Protein AF-A0A2V8I9Y1-F1 (afdb_monomer)

pLDDT: mean 78.78, std 12.28, range [39.78, 96.38]

Secondary structure (DSSP, 8-state):
-HHHHHHHHHHHHHH-S-HHHHHHHHHHHHHHHHHHHHHHHHHGGG-S-HHHHHHHHHHHHHHHHHHHHHHHHHHHHHHHHHHGGGTT-HHHHHHHHHHHHHHHHHHHHHHHHHHHHHHHHHH--SGGGHHHHHHHHHHHHHHHHHHHHHHIIIIIHHHHHHHHHHHHHHHHHHHHHHHHHHHHTGGGGTTTTTTTT---------HHHHHHHHHHHHHHHHHHHHHHHHHHHHS---TTHHHHHHHHHHHHHHHHH-

Nearest PDB structures (foldseek):
  6w4s-assembly1_F  TM=4.830E-01  e=1.610E+00  Homo sapiens
  4ja4-assembly3_C  TM=4.061E-01  e=9.504E-01  Escherichia coli K-12
  8dl6-assembly1_A  TM=4.555E-01  e=2.497E+00  Homo sapiens
  8dl7-assembly1_A  TM=4.521E-01  e=2.977E+00  Homo sapiens
  6wbv-assembly1_A  TM=4.941E-01  e=5.752E+00  Homo sapiens

Solvent-accessible surface area (backbone atoms only — not comparable to full-atom values): 13488 Å² total; per-residue (Å²): 83,44,60,57,55,51,50,52,54,49,47,37,70,70,72,44,83,47,72,63,54,57,52,51,49,51,51,32,37,51,50,16,24,51,49,13,40,49,48,36,66,72,52,43,82,77,54,77,53,32,40,45,53,32,17,50,28,30,38,46,27,19,53,50,44,31,45,45,70,67,41,50,67,56,50,47,62,69,43,40,77,69,46,60,81,31,64,90,38,60,68,64,41,50,53,50,52,45,53,53,52,32,62,65,39,30,59,33,24,19,29,56,25,31,39,62,61,27,50,42,60,61,68,56,88,53,79,92,47,45,69,61,52,46,25,44,53,50,14,56,49,27,47,51,31,24,52,33,27,49,45,34,65,73,43,34,33,74,75,47,33,71,71,45,35,30,51,51,51,21,48,53,28,40,48,51,15,49,53,31,43,61,54,37,66,69,47,75,80,59,60,76,66,70,74,79,72,70,77,76,74,78,73,74,76,55,67,69,60,57,49,50,52,50,50,51,52,51,51,51,55,50,46,52,54,50,52,52,57,56,48,50,75,80,40,80,87,46,90,60,59,59,43,53,54,53,29,53,55,30,49,55,53,18,64,73,32,101

Foldseek 3Di:
DLLVLLLLVLLCVLLPVDLVLSLLLVVLLVVLLVLLLVCCVVVVVPDLQLLLLLLVLLLQLLCLSLVCSVCSVVCSVVCCVVLVVCPVPCVVSSVVSSVVSSVSSNRNSSSVSNNLSSVLVVPDPDPVCSLLSSLLSLLVVLLVVLVSLCCSPVPQCVPQNSNRSSNVSSVVSNVSSVVSVVVSVVSVPVSPPVVPPCPPPCPPPDPVVVVVVVVVVVVLVVVLSVVLVVQCVVDPPDSVSSSVSSSVSSNVSSVVSD

Mean predicted aligned error: 8.77 Å

Radius of gyration: 19.73 Å; Cα contacts (8 Å, |Δi|>4): 251; chains: 1; bounding box: 51×38×55 Å

Structure (mmCIF, N/CA/C/O backbone):
data_AF-A0A2V8I9Y1-F1
#
_entry.id   AF-A0A2V8I9Y1-F1
#
loop_
_atom_site.group_PDB
_atom_site.id
_atom_site.type_symbol
_atom_site.label_atom_id
_atom_site.label_alt_id
_atom_site.label_comp_id
_atom_site.label_asym_id
_atom_site.label_entity_id
_atom_site.label_seq_id
_atom_site.pdbx_PDB_ins_code
_atom_site.Cartn_x
_atom_site.Cartn_y
_atom_site.Cartn_z
_atom_site.occupancy
_atom_site.B_iso_or_equiv
_atom_site.auth_seq_id
_atom_site.auth_comp_id
_atom_site.auth_asym_id
_atom_site.auth_atom_id
_atom_site.pdbx_PDB_model_num
ATOM 1 N N . MET A 1 1 ? 3.669 -0.848 2.858 1.00 81.31 1 MET A N 1
ATOM 2 C CA . MET A 1 1 ? 4.783 -0.108 2.233 1.00 81.31 1 MET A CA 1
ATOM 3 C C . MET A 1 1 ? 5.870 -0.967 1.596 1.00 81.31 1 MET A C 1
ATOM 5 O O . MET A 1 1 ? 6.234 -0.637 0.483 1.00 81.31 1 MET A O 1
ATOM 9 N N . ILE A 1 2 ? 6.382 -2.053 2.205 1.00 85.25 2 ILE A N 1
ATOM 10 C CA . ILE A 1 2 ? 7.436 -2.871 1.548 1.00 85.25 2 ILE A CA 1
ATOM 11 C C . ILE A 1 2 ? 7.005 -3.314 0.142 1.00 85.25 2 ILE A C 1
ATOM 13 O O . ILE A 1 2 ? 7.724 -3.115 -0.827 1.00 85.25 2 ILE A O 1
ATOM 17 N N . PHE A 1 3 ? 5.798 -3.865 0.007 1.00 86.12 3 PHE A N 1
ATOM 18 C CA . PHE A 1 3 ? 5.272 -4.244 -1.302 1.00 86.12 3 PHE A CA 1
ATOM 19 C C . PHE A 1 3 ? 5.170 -3.075 -2.286 1.00 86.12 3 PHE A C 1
ATOM 21 O O . PHE A 1 3 ? 5.523 -3.232 -3.449 1.00 86.12 3 PHE A O 1
ATOM 28 N N . GLU A 1 4 ? 4.741 -1.905 -1.817 1.00 82.44 4 GLU A N 1
ATOM 29 C CA . GLU A 1 4 ? 4.616 -0.708 -2.644 1.00 82.44 4 GLU A CA 1
ATOM 30 C C . GLU A 1 4 ? 5.969 -0.270 -3.212 1.00 82.44 4 GLU A C 1
ATOM 32 O O . GLU A 1 4 ? 6.063 -0.043 -4.417 1.00 82.44 4 GLU A O 1
ATOM 37 N N . THR A 1 5 ? 7.036 -0.249 -2.401 1.00 80.62 5 THR A N 1
ATOM 38 C CA . THR A 1 5 ? 8.377 0.102 -2.897 1.00 80.62 5 THR A CA 1
ATOM 39 C C . THR A 1 5 ? 8.905 -0.934 -3.892 1.00 80.62 5 THR A C 1
ATOM 41 O O . THR A 1 5 ? 9.471 -0.565 -4.926 1.00 80.62 5 THR A O 1
ATOM 44 N N . LEU A 1 6 ? 8.650 -2.229 -3.656 1.00 84.56 6 LEU A N 1
ATOM 45 C CA . LEU A 1 6 ? 9.023 -3.301 -4.585 1.00 84.56 6 LEU A CA 1
ATOM 46 C C . LEU A 1 6 ? 8.277 -3.198 -5.920 1.00 84.56 6 LEU A C 1
ATOM 48 O O . LEU A 1 6 ? 8.902 -3.342 -6.974 1.00 84.56 6 LEU A O 1
ATOM 52 N N . TRP A 1 7 ? 6.967 -2.937 -5.901 1.00 82.12 7 TRP A N 1
ATOM 53 C CA . TRP A 1 7 ? 6.185 -2.762 -7.125 1.00 82.12 7 TRP A CA 1
ATOM 54 C C . TRP A 1 7 ? 6.601 -1.498 -7.868 1.00 82.12 7 TRP A C 1
ATOM 56 O O . TRP A 1 7 ? 6.756 -1.557 -9.083 1.00 82.12 7 TRP A O 1
ATOM 66 N N . PHE A 1 8 ? 6.863 -0.387 -7.171 1.00 76.50 8 PHE A N 1
ATOM 67 C CA . PHE A 1 8 ? 7.387 0.835 -7.787 1.00 76.50 8 PHE A CA 1
ATOM 68 C C . PHE A 1 8 ? 8.716 0.593 -8.495 1.00 76.50 8 PHE A C 1
ATOM 70 O O . PHE A 1 8 ? 8.902 0.976 -9.652 1.00 76.50 8 PHE A O 1
ATOM 77 N N . ARG A 1 9 ? 9.632 -0.102 -7.816 1.00 77.12 9 ARG A N 1
ATOM 78 C CA . ARG A 1 9 ? 10.926 -0.502 -8.368 1.00 77.12 9 ARG A CA 1
ATOM 79 C C . ARG A 1 9 ? 10.752 -1.369 -9.614 1.00 77.12 9 ARG A C 1
ATOM 81 O O . ARG A 1 9 ? 11.373 -1.098 -10.638 1.00 77.12 9 ARG A O 1
ATOM 88 N N . GLN A 1 10 ? 9.925 -2.411 -9.545 1.00 77.38 10 GLN A N 1
ATOM 89 C CA . GLN A 1 10 ? 9.711 -3.315 -10.675 1.00 77.38 10 GLN A CA 1
ATOM 90 C C . GLN A 1 10 ? 8.968 -2.651 -11.832 1.00 77.38 10 GLN A C 1
ATOM 92 O O . GLN A 1 10 ? 9.338 -2.874 -12.980 1.00 77.38 10 GLN A O 1
ATOM 97 N N . ALA A 1 11 ? 7.980 -1.803 -11.552 1.00 71.56 11 ALA A N 1
ATOM 98 C CA . ALA A 1 11 ? 7.278 -1.020 -12.560 1.00 71.56 11 ALA A CA 1
ATOM 99 C C . ALA A 1 11 ? 8.245 -0.074 -13.287 1.00 71.56 11 ALA A C 1
ATOM 101 O O . ALA A 1 11 ? 8.223 -0.011 -14.515 1.00 71.56 11 ALA A O 1
ATOM 102 N N . GLY A 1 12 ? 9.156 0.584 -12.561 1.00 69.38 12 GLY A N 1
ATOM 103 C CA . GLY A 1 12 ? 10.206 1.410 -13.162 1.00 69.38 12 GLY A CA 1
ATOM 104 C C . GLY A 1 12 ? 11.148 0.620 -14.079 1.00 69.38 12 GLY A C 1
ATOM 105 O O . GLY A 1 12 ? 11.524 1.110 -15.144 1.00 69.38 12 GLY A O 1
ATOM 106 N N . LEU A 1 13 ? 11.485 -0.620 -13.708 1.00 68.62 13 LEU A N 1
ATOM 107 C CA . LEU A 1 13 ? 12.326 -1.509 -14.520 1.00 68.62 13 LEU A CA 1
ATOM 108 C C . LEU A 1 13 ? 11.585 -2.094 -15.736 1.00 68.62 13 LEU A C 1
ATOM 110 O O . LEU A 1 13 ? 12.173 -2.207 -16.807 1.00 68.62 13 LEU A O 1
ATOM 114 N N . ALA A 1 14 ? 10.311 -2.465 -15.588 1.00 63.06 14 ALA A N 1
ATOM 115 C CA . ALA A 1 14 ? 9.525 -3.140 -16.624 1.00 63.06 14 ALA A CA 1
ATOM 116 C C . ALA A 1 14 ? 8.931 -2.175 -17.662 1.00 63.06 14 ALA A C 1
ATOM 118 O O . ALA A 1 14 ? 8.806 -2.520 -18.837 1.00 63.06 14 ALA A O 1
ATOM 119 N N . PHE A 1 15 ? 8.556 -0.966 -17.240 1.00 62.16 15 PHE A N 1
ATOM 120 C CA . PHE A 1 15 ? 7.851 0.007 -18.079 1.00 62.16 15 PHE A CA 1
ATOM 121 C C . PHE A 1 15 ? 8.721 1.201 -18.494 1.00 62.16 15 PHE A C 1
ATOM 123 O O . PHE A 1 15 ? 8.253 2.057 -19.247 1.00 62.16 15 PHE A O 1
ATOM 130 N N . GLY A 1 16 ? 9.987 1.230 -18.067 1.00 55.34 16 GLY A N 1
ATOM 131 C CA . GLY A 1 16 ? 10.924 2.326 -18.306 1.00 55.34 16 GLY A CA 1
ATOM 132 C C . GLY A 1 16 ? 10.735 3.479 -17.318 1.00 55.34 16 GLY A C 1
ATOM 133 O O . GLY A 1 16 ? 9.631 3.747 -16.844 1.00 55.34 16 GLY A O 1
ATOM 134 N N . SER A 1 17 ? 11.821 4.196 -17.020 1.00 50.03 17 SER A N 1
ATOM 135 C CA . SER A 1 17 ? 11.891 5.262 -16.009 1.00 50.03 17 SER A CA 1
ATOM 136 C C . SER A 1 17 ? 11.212 6.574 -16.432 1.00 50.03 17 SER A C 1
ATOM 138 O O . SER A 1 17 ? 11.729 7.661 -16.165 1.00 50.03 17 SER A O 1
ATOM 140 N N . SER A 1 18 ? 10.079 6.510 -17.136 1.00 59.03 18 SER A N 1
ATOM 141 C CA . SER A 1 18 ? 9.335 7.726 -17.444 1.00 59.03 18 SER A CA 1
ATOM 142 C C . SER A 1 18 ? 8.627 8.208 -16.181 1.00 59.03 18 SER A C 1
ATOM 144 O O . SER A 1 18 ? 7.909 7.462 -15.515 1.00 59.03 18 SER A O 1
ATOM 146 N N . ILE A 1 19 ? 8.822 9.483 -15.865 1.00 59.25 19 ILE A N 1
ATOM 147 C CA . ILE A 1 19 ? 8.213 10.160 -14.715 1.00 59.25 19 ILE A CA 1
ATOM 148 C C . ILE A 1 19 ? 6.675 10.012 -14.730 1.00 59.25 19 ILE A C 1
ATOM 150 O O . ILE A 1 19 ? 6.025 9.931 -13.687 1.00 59.25 19 ILE A O 1
ATOM 154 N N . TRP A 1 20 ? 6.098 9.920 -15.929 1.00 60.50 20 TRP A N 1
ATOM 155 C CA . TRP A 1 20 ? 4.675 9.708 -16.158 1.00 60.50 20 TRP A CA 1
ATOM 156 C C . TRP A 1 20 ? 4.199 8.335 -15.681 1.00 60.50 20 TRP A C 1
ATOM 158 O O . TRP A 1 20 ? 3.169 8.255 -15.017 1.00 60.50 20 TRP A O 1
ATOM 168 N N . ALA A 1 21 ? 4.962 7.269 -15.944 1.00 61.50 21 ALA A N 1
ATOM 169 C CA . ALA A 1 21 ? 4.601 5.919 -15.517 1.00 61.50 21 ALA A CA 1
ATOM 170 C C . ALA A 1 21 ? 4.535 5.811 -13.986 1.00 61.50 21 ALA A C 1
ATOM 172 O O . ALA A 1 21 ? 3.560 5.285 -13.460 1.00 61.50 21 ALA A O 1
ATO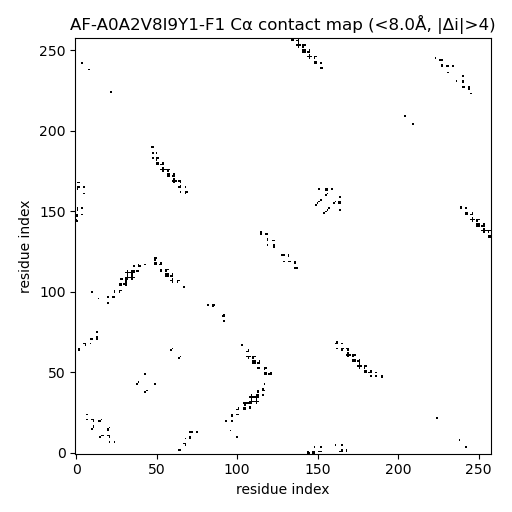M 173 N N . SER A 1 22 ? 5.507 6.381 -13.264 1.00 62.81 22 SER A N 1
ATOM 174 C CA . SER A 1 22 ? 5.510 6.383 -11.794 1.00 62.81 22 SER A CA 1
ATOM 175 C C . SER A 1 22 ? 4.321 7.132 -11.190 1.00 62.81 22 SER A C 1
ATOM 177 O O . SER A 1 22 ? 3.679 6.618 -10.278 1.00 62.81 22 SER A O 1
ATOM 179 N N . SER A 1 23 ? 3.990 8.320 -11.710 1.00 69.81 23 SER A N 1
ATOM 180 C CA . SER A 1 23 ? 2.850 9.097 -11.207 1.00 69.81 23 SER A CA 1
ATOM 181 C C . SER A 1 23 ? 1.526 8.383 -11.465 1.00 69.81 23 SER A C 1
ATOM 183 O O . SER A 1 23 ? 0.666 8.352 -10.594 1.00 69.81 23 SER A O 1
ATOM 185 N N . LEU A 1 24 ? 1.382 7.764 -12.635 1.00 68.12 24 LEU A N 1
ATOM 186 C CA . LEU A 1 24 ? 0.173 7.041 -13.005 1.00 68.12 24 LEU A CA 1
ATOM 187 C C . LEU A 1 24 ? -0.003 5.737 -12.205 1.00 68.12 24 LEU A C 1
ATOM 189 O O . LEU A 1 24 ? -1.121 5.424 -11.795 1.00 68.12 24 LEU A O 1
ATOM 193 N N . VAL A 1 25 ? 1.086 5.013 -11.916 1.00 70.31 25 VAL A N 1
ATOM 194 C CA . VAL A 1 25 ? 1.068 3.864 -10.993 1.00 70.31 25 VAL A CA 1
ATOM 195 C C . VAL A 1 25 ? 0.670 4.303 -9.582 1.00 70.31 25 VAL A C 1
ATOM 197 O O . VAL A 1 25 ? -0.199 3.664 -8.988 1.00 70.31 25 VAL A O 1
ATOM 200 N N . LEU A 1 26 ? 1.223 5.415 -9.077 1.00 75.38 26 LEU A N 1
ATOM 201 C CA . LEU A 1 26 ? 0.828 5.980 -7.781 1.00 75.38 26 LEU A CA 1
ATOM 202 C C . LEU A 1 26 ? -0.665 6.307 -7.753 1.00 75.38 26 LEU A C 1
ATOM 204 O O . LEU A 1 26 ? -1.372 5.910 -6.834 1.00 75.38 26 LEU A O 1
ATOM 208 N N . SER A 1 27 ? -1.157 7.005 -8.781 1.00 77.19 27 SER A N 1
ATOM 209 C CA . SER A 1 27 ? -2.573 7.358 -8.898 1.00 77.19 27 SER A CA 1
ATOM 210 C C . SER A 1 27 ? -3.459 6.117 -8.921 1.00 77.19 27 SER A C 1
ATOM 212 O O . SER A 1 27 ? -4.504 6.104 -8.279 1.00 77.19 27 SER A O 1
ATOM 214 N N . GLY A 1 28 ? -3.034 5.059 -9.614 1.00 78.81 28 GLY A N 1
ATOM 215 C CA . GLY A 1 28 ? -3.749 3.790 -9.641 1.00 78.81 28 GLY A CA 1
ATOM 216 C C . GLY A 1 28 ? -3.801 3.089 -8.290 1.00 78.81 28 GLY A C 1
ATOM 217 O O . GLY A 1 28 ? -4.865 2.646 -7.859 1.00 78.81 28 GLY A O 1
ATOM 218 N N . PHE A 1 29 ? -2.669 3.048 -7.593 1.00 82.19 29 PHE A N 1
ATOM 219 C CA . PHE A 1 29 ? -2.579 2.515 -6.238 1.00 82.19 29 PHE A CA 1
ATOM 220 C C . PHE A 1 29 ? -3.474 3.297 -5.262 1.00 82.19 29 PHE A C 1
ATOM 222 O O . PHE A 1 29 ? -4.268 2.701 -4.534 1.00 82.19 29 PHE A O 1
ATOM 229 N N . MET A 1 30 ? -3.433 4.631 -5.319 1.00 85.25 30 MET A N 1
ATOM 230 C CA . MET A 1 30 ? -4.284 5.510 -4.509 1.00 85.25 30 MET A CA 1
ATOM 231 C C . MET A 1 30 ? -5.772 5.349 -4.842 1.00 85.25 30 MET A C 1
ATOM 233 O O . MET A 1 30 ? -6.608 5.353 -3.939 1.00 85.25 30 MET A O 1
ATOM 237 N N . ALA A 1 31 ? -6.124 5.145 -6.114 1.00 86.88 31 ALA A N 1
ATOM 238 C CA . ALA A 1 31 ? -7.498 4.860 -6.519 1.00 86.88 31 ALA A CA 1
ATOM 239 C C . ALA A 1 31 ? -8.005 3.535 -5.930 1.00 86.88 31 ALA A C 1
ATOM 241 O O . ALA A 1 31 ? -9.144 3.468 -5.468 1.00 86.88 31 ALA A O 1
ATOM 242 N N . GLY A 1 32 ? -7.164 2.500 -5.887 1.00 88.69 32 GLY A N 1
ATOM 243 C CA . GLY A 1 32 ? -7.501 1.247 -5.218 1.00 88.69 32 GLY A CA 1
ATOM 244 C C . GLY A 1 32 ? -7.651 1.401 -3.703 1.00 88.69 32 GLY A C 1
ATOM 245 O O . GLY A 1 32 ? -8.642 0.930 -3.149 1.00 88.69 32 GLY A O 1
ATOM 246 N N . LEU A 1 33 ? -6.758 2.142 -3.033 1.00 88.12 33 LEU A N 1
ATOM 247 C CA . LEU A 1 33 ? -6.915 2.486 -1.609 1.00 88.12 33 LEU A CA 1
ATOM 248 C C . LEU A 1 33 ? -8.247 3.208 -1.343 1.00 88.12 33 LEU A C 1
ATOM 250 O O . LEU A 1 33 ? -8.983 2.842 -0.423 1.00 88.12 33 LEU A O 1
ATOM 254 N N . ALA A 1 34 ? -8.587 4.197 -2.175 1.00 86.19 34 ALA A N 1
ATOM 255 C CA . ALA A 1 34 ? -9.843 4.938 -2.084 1.00 86.19 34 ALA A CA 1
ATOM 256 C C . ALA A 1 34 ? -11.065 4.033 -2.304 1.00 86.19 34 ALA A C 1
ATOM 258 O O . ALA A 1 34 ? -12.066 4.149 -1.587 1.00 86.19 34 ALA A O 1
ATOM 259 N N . LEU A 1 35 ? -10.979 3.102 -3.260 1.00 89.56 35 LEU A N 1
ATOM 260 C CA . LEU A 1 35 ? -12.011 2.101 -3.509 1.00 89.56 35 LEU A CA 1
ATOM 261 C C . LEU A 1 35 ? -12.191 1.196 -2.284 1.00 89.56 35 LEU A C 1
ATOM 263 O O . LEU A 1 35 ? -13.315 1.051 -1.810 1.00 89.56 35 LEU A O 1
ATOM 267 N N . GLY A 1 36 ? -11.103 0.683 -1.705 1.00 87.81 36 GLY A N 1
ATOM 268 C CA . GLY A 1 36 ? -11.125 -0.090 -0.459 1.00 87.81 36 GLY A CA 1
ATOM 269 C C . GLY A 1 36 ? -11.794 0.663 0.690 1.00 87.81 36 GLY A C 1
ATOM 270 O O . GLY A 1 36 ? -12.745 0.159 1.287 1.00 87.81 36 GLY A O 1
ATOM 271 N N . ASN A 1 37 ? -11.393 1.911 0.939 1.00 86.44 37 ASN A N 1
ATOM 272 C CA . ASN A 1 37 ? -11.986 2.739 1.992 1.00 86.44 37 ASN A CA 1
ATOM 273 C C . ASN A 1 37 ? -13.492 2.988 1.760 1.00 86.44 37 ASN A C 1
ATOM 275 O O . ASN A 1 37 ? -14.296 2.932 2.690 1.00 86.44 37 ASN A O 1
ATOM 279 N N . THR A 1 38 ? -13.900 3.189 0.503 1.00 84.50 38 THR A N 1
ATOM 280 C CA . THR A 1 38 ? -15.314 3.352 0.126 1.00 84.50 38 THR A CA 1
ATOM 281 C C . THR A 1 38 ? -16.108 2.059 0.318 1.00 84.50 38 THR A C 1
ATOM 283 O O . THR A 1 38 ? -17.241 2.094 0.802 1.00 84.50 38 THR A O 1
ATOM 286 N N . LEU A 1 39 ? -15.527 0.904 -0.024 1.00 87.25 39 LEU A N 1
ATOM 287 C CA . LEU A 1 39 ? -16.137 -0.403 0.222 1.00 87.25 39 LEU A CA 1
ATOM 288 C C . LEU A 1 39 ? -16.320 -0.641 1.724 1.00 87.25 39 LEU A C 1
ATOM 290 O O . LEU A 1 39 ? -17.403 -1.058 2.138 1.00 87.25 39 LEU A O 1
ATOM 294 N N . ALA A 1 40 ? -15.317 -0.322 2.544 1.00 83.06 40 ALA A N 1
ATOM 295 C CA . ALA A 1 40 ? -15.445 -0.391 3.996 1.00 83.06 40 ALA A CA 1
ATOM 296 C C . ALA A 1 40 ? -16.526 0.562 4.524 1.00 83.06 40 ALA A C 1
ATOM 298 O O . ALA A 1 40 ? -17.332 0.157 5.353 1.00 83.06 40 ALA A O 1
ATOM 299 N N . ALA A 1 41 ? -16.616 1.793 4.022 1.00 79.12 41 ALA A N 1
ATOM 300 C CA . ALA A 1 41 ? -17.658 2.728 4.446 1.00 79.12 41 ALA A CA 1
ATOM 301 C C . ALA A 1 41 ? -19.071 2.247 4.058 1.00 79.12 41 ALA A C 1
ATOM 303 O O . ALA A 1 41 ? -20.009 2.355 4.848 1.00 79.12 41 ALA A O 1
ATOM 304 N N . ARG A 1 42 ? -19.236 1.684 2.852 1.00 79.50 42 ARG A N 1
ATOM 305 C CA . ARG A 1 42 ? -20.542 1.259 2.321 1.00 79.50 42 ARG A CA 1
ATOM 306 C C . ARG A 1 42 ? -21.020 -0.075 2.890 1.00 79.50 42 ARG A C 1
ATOM 308 O O . ARG A 1 42 ? -22.197 -0.211 3.213 1.00 79.50 42 ARG A O 1
ATOM 315 N N . PHE A 1 43 ? -20.132 -1.062 2.976 1.00 76.62 43 PHE A N 1
ATOM 316 C CA . PHE A 1 43 ? -20.477 -2.427 3.382 1.00 76.62 43 PHE A CA 1
ATOM 317 C C . PHE A 1 43 ? -20.070 -2.732 4.819 1.00 76.62 43 PHE A C 1
ATOM 319 O O . PHE A 1 43 ? -20.721 -3.545 5.474 1.00 76.62 43 PHE A O 1
ATOM 326 N N . GLY A 1 44 ? -19.048 -2.047 5.337 1.00 62.91 44 GLY A N 1
ATOM 327 C CA . GLY A 1 44 ? -18.526 -2.255 6.683 1.00 62.91 44 GLY A CA 1
ATOM 328 C C . GLY A 1 44 ? -19.578 -2.052 7.757 1.00 62.91 44 GLY A C 1
ATOM 329 O O . GLY A 1 44 ? -19.564 -2.822 8.706 1.00 62.91 44 GLY A O 1
ATOM 330 N N . ALA A 1 45 ? -20.545 -1.140 7.568 1.00 61.44 45 ALA A N 1
ATOM 331 C CA . 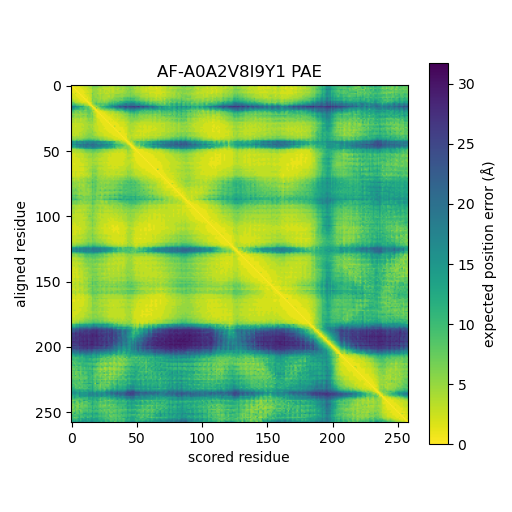ALA A 1 45 ? -21.656 -0.892 8.496 1.00 61.44 45 ALA A CA 1
ATOM 332 C C . ALA A 1 45 ? -22.375 -2.178 8.963 1.00 61.44 45 ALA A C 1
ATOM 334 O O . ALA A 1 45 ? -22.721 -2.287 10.138 1.00 61.44 45 ALA A O 1
ATOM 335 N N . HIS A 1 46 ? -22.503 -3.181 8.089 1.00 61.75 46 HIS A N 1
ATOM 336 C CA . HIS A 1 46 ? -23.225 -4.433 8.354 1.00 61.75 46 HIS A CA 1
ATOM 337 C C . HIS A 1 46 ? -22.303 -5.623 8.680 1.00 61.75 46 HIS A C 1
ATOM 339 O O . HIS A 1 46 ? -22.763 -6.754 8.842 1.00 61.75 46 HIS A O 1
ATOM 345 N N . VAL A 1 47 ? -20.989 -5.406 8.779 1.00 68.19 47 VAL A N 1
ATOM 346 C CA . VAL A 1 47 ? -20.024 -6.485 9.021 1.00 68.19 47 VAL A CA 1
ATOM 347 C C . VAL A 1 47 ? -19.980 -6.823 10.511 1.00 68.19 47 VAL A C 1
ATOM 349 O O . VAL A 1 47 ? -19.528 -6.017 11.326 1.00 68.19 47 VAL A O 1
ATOM 352 N N . ARG A 1 48 ? -20.410 -8.044 10.856 1.00 68.56 48 ARG A N 1
ATOM 353 C CA . ARG A 1 48 ? -20.366 -8.603 12.226 1.00 68.56 48 ARG A CA 1
ATOM 354 C C . ARG A 1 48 ? -18.998 -9.168 12.635 1.00 68.56 48 ARG A C 1
ATOM 356 O O . ARG A 1 48 ? -18.798 -9.454 13.803 1.00 68.56 48 ARG A O 1
ATOM 363 N N . ARG A 1 49 ? -18.088 -9.392 11.681 1.00 81.12 49 ARG A N 1
ATOM 364 C CA . ARG A 1 49 ? -16.787 -10.060 11.894 1.00 81.12 49 ARG A CA 1
ATOM 365 C C . ARG A 1 49 ? -15.655 -9.221 11.299 1.00 81.12 49 ARG A C 1
ATOM 367 O O . ARG A 1 49 ? -15.063 -9.605 10.287 1.00 81.12 49 ARG A O 1
ATOM 374 N N . ALA A 1 50 ? -15.429 -8.037 11.867 1.00 85.19 50 ALA A N 1
ATOM 375 C CA . ALA A 1 50 ? -14.479 -7.063 11.329 1.00 85.19 50 ALA A CA 1
ATOM 376 C C . ALA A 1 50 ? -13.038 -7.593 11.390 1.00 85.19 50 ALA A C 1
ATOM 378 O O . ALA A 1 50 ? -12.315 -7.480 10.399 1.00 85.19 50 ALA A O 1
ATOM 379 N N . VAL A 1 51 ? -12.662 -8.279 12.479 1.00 87.12 51 VAL A N 1
ATOM 380 C CA . VAL A 1 51 ? -11.325 -8.884 12.617 1.00 87.12 51 VAL A CA 1
ATOM 381 C C . VAL A 1 51 ? -11.108 -9.998 11.589 1.00 87.12 51 VAL A C 1
ATOM 383 O O . VAL A 1 51 ? -10.034 -10.097 11.000 1.00 87.12 51 VAL A O 1
ATOM 386 N N . ARG A 1 52 ? -12.136 -10.808 11.292 1.00 89.12 52 ARG A N 1
ATOM 387 C CA . ARG A 1 52 ? -12.035 -11.849 10.253 1.00 89.12 52 ARG A CA 1
ATOM 388 C C . ARG A 1 52 ? -11.855 -11.253 8.856 1.00 89.12 52 ARG A C 1
ATOM 390 O O . ARG A 1 52 ? -11.047 -11.763 8.087 1.00 89.12 52 ARG A O 1
ATOM 397 N N . LEU A 1 53 ? -12.597 -10.197 8.511 1.00 89.94 53 LEU A N 1
ATOM 398 C CA . LEU A 1 53 ? -12.399 -9.521 7.224 1.00 89.94 53 LEU A CA 1
ATOM 399 C C . LEU A 1 53 ? -11.021 -8.865 7.138 1.00 89.94 53 LEU A C 1
ATOM 401 O O . LEU A 1 53 ? -10.410 -8.918 6.075 1.00 89.94 53 LEU A O 1
ATOM 405 N N . TYR A 1 54 ? -10.519 -8.306 8.241 1.00 91.00 54 TYR A N 1
ATOM 406 C CA . TYR A 1 54 ? -9.155 -7.792 8.314 1.00 91.00 54 TYR A CA 1
ATOM 407 C C . TYR A 1 54 ? -8.129 -8.906 8.049 1.00 91.00 54 TYR A C 1
ATOM 409 O O . TYR A 1 54 ? -7.268 -8.745 7.190 1.00 91.00 54 TYR A O 1
ATOM 417 N N . ALA A 1 55 ? -8.280 -10.077 8.678 1.00 92.38 55 ALA A N 1
ATOM 418 C CA . ALA A 1 55 ? -7.410 -11.226 8.429 1.00 92.38 55 ALA A CA 1
ATOM 419 C C . ALA A 1 55 ? -7.438 -11.692 6.961 1.00 92.38 55 ALA A C 1
ATOM 421 O O . ALA A 1 55 ? -6.393 -11.974 6.375 1.00 92.38 55 ALA A O 1
ATOM 422 N N . ILE A 1 56 ? -8.625 -11.738 6.344 1.00 93.81 56 ILE A N 1
ATOM 423 C CA . ILE A 1 56 ? -8.770 -12.066 4.918 1.00 93.81 56 ILE A CA 1
ATOM 424 C C . ILE A 1 56 ? -8.086 -11.003 4.053 1.00 93.81 56 ILE A C 1
ATOM 426 O O . ILE A 1 56 ? -7.377 -11.361 3.117 1.00 93.81 56 ILE A O 1
ATOM 430 N N . ALA A 1 57 ? -8.263 -9.715 4.360 1.00 93.31 57 ALA A N 1
ATOM 431 C CA . ALA A 1 57 ? -7.614 -8.630 3.632 1.00 93.31 57 ALA A CA 1
ATOM 432 C C . ALA A 1 57 ? -6.085 -8.750 3.705 1.00 93.31 57 ALA A C 1
ATOM 434 O O . ALA A 1 57 ? -5.431 -8.721 2.666 1.00 93.31 57 ALA A O 1
ATOM 435 N N . GLU A 1 58 ? -5.518 -8.987 4.890 1.00 94.06 58 GLU A N 1
ATOM 436 C CA . GLU A 1 58 ? -4.075 -9.197 5.069 1.00 94.06 58 GLU A CA 1
ATOM 437 C C . GLU A 1 58 ? -3.554 -10.408 4.282 1.00 94.06 58 GLU A C 1
ATOM 439 O O . GLU A 1 58 ? -2.527 -10.313 3.604 1.00 94.06 58 GLU A O 1
ATOM 444 N N . ALA A 1 59 ? -4.295 -11.521 4.279 1.00 95.50 59 ALA A N 1
ATOM 445 C CA . ALA A 1 59 ? -3.955 -12.696 3.478 1.00 95.50 59 ALA A CA 1
ATOM 446 C C . ALA A 1 59 ? -4.025 -12.415 1.966 1.00 95.50 59 ALA A C 1
ATOM 448 O O . ALA A 1 59 ? -3.137 -12.827 1.218 1.00 95.50 59 ALA A O 1
ATOM 449 N N . VAL A 1 60 ? -5.038 -11.673 1.505 1.00 96.38 60 VAL A N 1
ATOM 450 C CA . VAL A 1 60 ? -5.145 -11.234 0.105 1.00 96.38 60 VAL A CA 1
ATOM 451 C C . VAL A 1 60 ? -3.957 -10.354 -0.266 1.00 96.38 60 VAL A C 1
ATOM 453 O O . VAL A 1 60 ? -3.352 -10.589 -1.312 1.00 96.38 60 VAL A O 1
ATOM 456 N N . ILE A 1 61 ? -3.571 -9.394 0.579 1.00 94.81 61 ILE A N 1
ATOM 457 C CA . ILE A 1 61 ? -2.401 -8.536 0.340 1.00 94.81 61 ILE A CA 1
ATOM 458 C C . ILE A 1 61 ? -1.126 -9.379 0.270 1.00 94.81 61 ILE A C 1
ATOM 460 O O . ILE A 1 61 ? -0.321 -9.174 -0.636 1.00 94.81 61 ILE A O 1
ATOM 464 N N . ALA A 1 62 ? -0.950 -10.349 1.170 1.00 94.81 62 ALA A N 1
ATOM 465 C CA . ALA A 1 62 ? 0.216 -11.227 1.161 1.00 94.81 62 ALA A CA 1
ATOM 466 C C . ALA A 1 62 ? 0.326 -12.017 -0.150 1.00 94.81 62 ALA A C 1
ATOM 468 O O . ALA A 1 62 ? 1.371 -11.999 -0.803 1.00 94.81 62 ALA A O 1
ATOM 469 N N . LEU A 1 63 ? -0.761 -12.684 -0.549 1.00 95.69 63 LEU A N 1
ATOM 470 C CA . LEU A 1 63 ? -0.795 -13.554 -1.723 1.00 95.69 63 LEU A CA 1
ATOM 471 C C . LEU A 1 63 ? -0.680 -12.761 -3.021 1.00 95.69 63 LEU A C 1
ATOM 473 O O . LEU A 1 63 ? 0.179 -13.050 -3.853 1.00 95.69 63 LEU A O 1
ATOM 477 N N . THR A 1 64 ? -1.531 -11.751 -3.195 1.00 94.50 64 THR A N 1
ATOM 478 C CA . THR A 1 64 ? -1.534 -10.937 -4.417 1.00 94.50 64 THR A CA 1
ATOM 479 C C . THR A 1 64 ? -0.285 -10.078 -4.496 1.00 94.50 64 THR A C 1
ATOM 481 O O . THR A 1 64 ? 0.302 -9.950 -5.566 1.00 94.50 64 THR A O 1
ATOM 484 N N . GLY A 1 65 ? 0.192 -9.560 -3.367 1.00 92.00 65 GLY A N 1
ATOM 485 C CA . GLY A 1 65 ? 1.349 -8.691 -3.347 1.00 92.00 65 GLY A CA 1
ATOM 486 C C . GLY A 1 65 ? 2.662 -9.395 -3.620 1.00 92.00 65 GLY A C 1
ATOM 487 O O . GLY A 1 65 ? 3.435 -8.926 -4.461 1.00 92.00 65 GLY A O 1
ATOM 488 N N . ALA A 1 66 ? 2.889 -10.549 -2.989 1.00 93.81 66 ALA A N 1
ATOM 489 C CA . ALA A 1 66 ? 4.017 -11.399 -3.342 1.00 93.81 66 ALA A CA 1
ATOM 490 C C . ALA A 1 66 ? 3.850 -11.923 -4.772 1.00 93.81 66 ALA A C 1
ATOM 492 O O . ALA A 1 66 ? 4.777 -11.804 -5.568 1.00 93.81 66 ALA A O 1
ATOM 493 N N . GLY A 1 67 ? 2.658 -12.412 -5.131 1.00 93.38 67 GLY A N 1
ATOM 494 C CA . GLY A 1 67 ? 2.347 -12.929 -6.463 1.00 93.38 67 GLY A CA 1
ATOM 495 C C . GLY A 1 67 ? 2.706 -11.953 -7.582 1.00 93.38 67 GLY A C 1
ATOM 496 O O . GLY A 1 67 ? 3.388 -12.343 -8.528 1.00 93.38 67 GLY A O 1
ATOM 497 N N . LEU A 1 68 ? 2.357 -10.670 -7.439 1.00 90.44 68 LEU A N 1
ATOM 498 C CA . LEU A 1 68 ? 2.726 -9.634 -8.404 1.00 90.44 68 LEU A CA 1
ATOM 499 C C . LEU A 1 68 ? 4.239 -9.519 -8.590 1.00 90.44 68 LEU A C 1
ATOM 501 O O . LEU A 1 68 ? 4.695 -9.454 -9.729 1.00 90.44 68 LEU A O 1
ATOM 505 N N . VAL A 1 69 ? 5.028 -9.572 -7.512 1.00 90.38 69 VAL A N 1
ATOM 506 C CA . VAL A 1 69 ? 6.497 -9.475 -7.600 1.00 90.38 69 VAL A CA 1
ATOM 507 C C . VAL A 1 69 ? 7.102 -10.601 -8.445 1.00 90.38 69 VAL A C 1
ATOM 509 O O . VAL A 1 69 ? 8.086 -10.389 -9.163 1.00 90.38 69 VAL A O 1
ATOM 512 N N . TYR A 1 70 ? 6.517 -11.798 -8.382 1.00 90.12 70 TYR A N 1
ATOM 513 C CA . TYR A 1 70 ? 6.925 -12.940 -9.205 1.00 90.12 70 TYR A CA 1
ATOM 514 C C . TYR A 1 70 ? 6.339 -12.891 -10.619 1.00 90.12 70 TYR A C 1
ATOM 516 O O . TYR A 1 70 ? 6.987 -13.354 -11.558 1.00 90.12 70 TYR A O 1
ATOM 524 N N . LEU A 1 71 ? 5.148 -12.313 -10.776 1.00 88.56 71 LEU A N 1
ATOM 525 C CA . LEU A 1 71 ? 4.438 -12.227 -12.047 1.00 88.56 71 LEU A CA 1
ATOM 526 C C . LEU A 1 71 ? 5.018 -11.147 -12.972 1.00 88.56 71 LEU A C 1
ATOM 528 O O . LEU A 1 71 ? 5.076 -11.364 -14.179 1.00 88.56 71 LEU A O 1
ATOM 532 N N . PHE A 1 72 ? 5.495 -10.018 -12.436 1.00 82.81 72 PHE A N 1
ATOM 533 C CA . PHE A 1 72 ? 6.006 -8.881 -13.218 1.00 82.81 72 PHE A CA 1
ATOM 534 C C . PHE A 1 72 ? 7.062 -9.259 -14.275 1.00 82.81 72 PHE A C 1
ATOM 536 O O . PHE A 1 72 ? 6.898 -8.866 -15.432 1.00 82.81 72 PHE A O 1
ATOM 543 N N . PRO A 1 73 ? 8.115 -10.040 -13.955 1.00 82.62 73 PRO A N 1
ATOM 544 C CA . PRO A 1 73 ? 9.097 -10.467 -14.954 1.00 82.62 73 PRO A CA 1
ATOM 545 C C . PRO A 1 73 ? 8.496 -11.319 -16.083 1.00 82.62 73 PRO A C 1
ATOM 547 O O . PRO A 1 73 ? 8.878 -11.157 -17.239 1.00 82.62 73 PRO A O 1
ATOM 550 N N . VAL A 1 74 ? 7.547 -12.202 -15.753 1.00 86.12 74 VAL A N 1
ATOM 551 C CA . VAL A 1 74 ? 6.877 -13.094 -16.718 1.00 86.12 74 VAL A CA 1
ATOM 552 C C . VAL A 1 74 ? 5.914 -12.306 -17.607 1.00 86.12 74 VAL A C 1
ATOM 554 O O . VAL A 1 74 ? 5.871 -12.504 -18.816 1.00 86.12 74 VAL A O 1
ATOM 557 N N . LEU A 1 75 ? 5.176 -11.361 -17.026 1.00 83.06 75 LEU A N 1
ATOM 558 C CA . LEU A 1 75 ? 4.339 -10.420 -17.770 1.00 83.06 75 LEU A CA 1
ATOM 559 C C . LEU A 1 75 ? 5.169 -9.578 -18.736 1.00 83.06 75 LEU A C 1
ATOM 561 O O . LEU A 1 75 ? 4.759 -9.384 -19.874 1.00 83.06 75 LEU A O 1
ATOM 565 N N . GLY A 1 76 ? 6.340 -9.101 -18.307 1.00 79.56 76 GLY A N 1
ATOM 566 C CA . GLY A 1 76 ? 7.235 -8.316 -19.155 1.00 79.56 76 GLY A CA 1
ATOM 567 C C . GLY A 1 76 ? 7.660 -9.071 -20.416 1.00 79.56 76 GLY A C 1
ATOM 568 O O . GLY A 1 76 ? 7.609 -8.511 -21.511 1.00 79.56 76 GLY A O 1
ATOM 569 N N . THR A 1 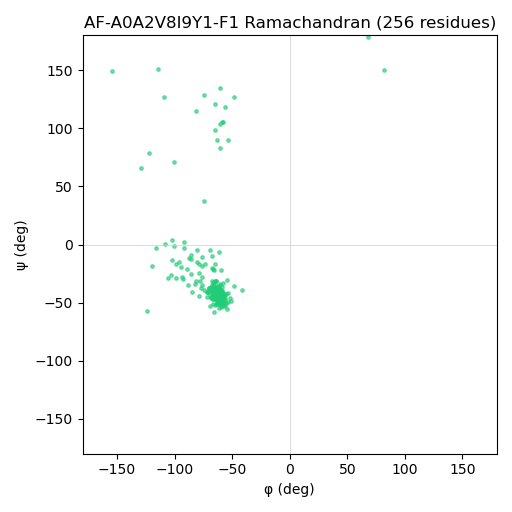77 ? 8.022 -10.353 -20.290 1.00 83.12 77 THR A N 1
ATOM 570 C CA . THR A 1 77 ? 8.388 -11.187 -21.446 1.00 83.12 77 THR A CA 1
ATOM 571 C C . THR A 1 77 ? 7.178 -11.551 -22.304 1.00 83.12 77 THR A C 1
ATOM 573 O O . THR A 1 77 ? 7.269 -11.479 -23.528 1.00 83.12 77 THR A O 1
ATOM 576 N N . ALA A 1 78 ? 6.036 -11.870 -21.690 1.00 85.94 78 ALA A N 1
ATOM 577 C CA . ALA A 1 78 ? 4.804 -12.219 -22.399 1.00 85.94 78 ALA A CA 1
ATOM 578 C C . ALA A 1 78 ? 4.194 -11.036 -23.172 1.00 85.94 78 ALA A C 1
ATOM 580 O O . ALA A 1 78 ? 3.649 -11.224 -24.256 1.00 85.94 78 ALA A O 1
ATOM 581 N N . LEU A 1 79 ? 4.305 -9.815 -22.641 1.00 84.31 79 LEU A N 1
ATOM 582 C CA . LEU A 1 79 ? 3.783 -8.594 -23.263 1.00 84.31 79 LEU A CA 1
ATOM 583 C C . LEU A 1 79 ? 4.769 -7.948 -24.244 1.00 84.31 79 LEU A C 1
ATOM 585 O O . LEU A 1 79 ? 4.374 -7.076 -25.018 1.00 84.31 79 LEU A O 1
ATOM 589 N N . ALA A 1 80 ? 6.035 -8.378 -24.269 1.00 83.88 80 ALA A N 1
ATOM 590 C CA . ALA A 1 80 ? 7.041 -7.840 -25.184 1.00 83.88 80 ALA A CA 1
ATOM 591 C C . ALA A 1 80 ? 6.622 -7.868 -26.673 1.00 83.88 80 ALA A C 1
ATOM 593 O O . ALA A 1 80 ? 6.843 -6.860 -27.346 1.00 83.88 80 ALA A O 1
ATOM 594 N N . PRO A 1 81 ? 5.987 -8.931 -27.214 1.00 87.44 81 PRO A N 1
ATOM 595 C CA . PRO A 1 81 ? 5.515 -8.949 -28.601 1.00 87.44 81 PRO A CA 1
ATOM 596 C C . PRO A 1 81 ? 4.421 -7.914 -28.880 1.00 87.44 81 PRO A C 1
ATOM 598 O O . PRO A 1 81 ? 4.365 -7.379 -29.979 1.00 87.44 81 PRO A O 1
ATOM 601 N N . VAL A 1 82 ? 3.585 -7.607 -27.882 1.00 85.25 82 VAL A N 1
ATOM 602 C CA . VAL A 1 82 ? 2.519 -6.596 -27.980 1.00 85.25 82 VAL A CA 1
ATOM 603 C C . VAL A 1 82 ? 3.102 -5.188 -27.883 1.00 85.25 82 VAL A C 1
ATOM 605 O O . VAL A 1 82 ? 2.663 -4.286 -28.585 1.00 85.25 82 VAL A O 1
ATOM 608 N N . PHE A 1 83 ? 4.118 -4.985 -27.040 1.00 84.38 83 PHE A N 1
ATOM 609 C CA . PHE A 1 83 ? 4.741 -3.677 -26.842 1.00 84.38 83 PHE A CA 1
ATOM 610 C C . PHE A 1 83 ? 5.708 -3.271 -27.957 1.00 84.38 83 PHE A C 1
ATOM 612 O O . PHE A 1 83 ? 5.818 -2.080 -28.229 1.00 84.38 83 PHE A O 1
ATOM 619 N N . ARG A 1 84 ? 6.400 -4.220 -28.605 1.00 85.25 84 ARG A N 1
ATOM 620 C CA . ARG A 1 84 ? 7.399 -3.934 -29.655 1.00 85.25 84 ARG A CA 1
ATOM 621 C C . ARG A 1 84 ? 6.848 -3.097 -30.827 1.00 85.25 84 ARG A C 1
ATOM 623 O O . ARG A 1 84 ? 7.492 -2.106 -31.152 1.00 85.25 84 ARG A O 1
ATOM 630 N N . PRO A 1 85 ? 5.678 -3.405 -31.421 1.00 89.12 85 PRO A N 1
ATOM 631 C CA . PRO A 1 85 ? 5.094 -2.588 -32.491 1.00 89.12 85 PRO A CA 1
ATOM 632 C C . PRO A 1 85 ? 4.644 -1.193 -32.035 1.00 89.12 85 PRO A C 1
ATOM 634 O O . PRO A 1 85 ? 4.486 -0.295 -32.850 1.00 89.12 85 PRO A O 1
ATOM 637 N N . LEU A 1 86 ? 4.407 -1.011 -30.733 1.00 84.62 86 LEU A N 1
ATOM 638 C CA . LEU A 1 86 ? 3.913 0.235 -30.143 1.00 84.62 86 LEU A CA 1
ATOM 639 C C . LEU A 1 86 ? 5.048 1.159 -29.674 1.00 84.62 86 LEU A C 1
ATOM 641 O O . LEU A 1 86 ? 4.766 2.218 -29.116 1.00 84.62 86 LEU A O 1
ATOM 645 N N . LEU A 1 87 ? 6.318 0.784 -29.876 1.00 81.44 87 LEU A N 1
ATOM 646 C CA . LEU A 1 87 ? 7.471 1.590 -29.453 1.00 81.44 87 LEU A CA 1
ATOM 647 C C . LEU A 1 87 ? 7.497 2.973 -30.121 1.00 81.44 87 LEU A C 1
ATOM 649 O O . LEU A 1 87 ? 7.834 3.949 -29.454 1.00 81.44 87 LEU A O 1
ATOM 653 N N . ASP A 1 88 ? 7.045 3.066 -31.373 1.00 85.19 88 ASP A N 1
ATOM 654 C CA . ASP A 1 88 ? 6.963 4.324 -32.130 1.00 85.19 88 ASP A CA 1
ATOM 655 C C . ASP A 1 88 ? 5.722 5.166 -31.776 1.00 85.19 88 ASP A C 1
ATOM 657 O O . ASP A 1 88 ? 5.579 6.309 -32.215 1.00 85.19 88 ASP A O 1
ATOM 661 N N . HIS A 1 89 ? 4.833 4.641 -30.924 1.00 85.56 89 HIS A N 1
ATOM 662 C CA . HIS A 1 89 ? 3.642 5.332 -30.431 1.00 85.56 89 HIS A CA 1
ATOM 663 C C . HIS A 1 89 ? 3.640 5.414 -28.890 1.00 85.56 89 HIS A C 1
ATOM 665 O O . HIS A 1 89 ? 2.913 4.677 -28.209 1.00 85.56 89 HIS A O 1
ATOM 671 N N . PRO A 1 90 ? 4.417 6.348 -28.300 1.00 78.00 90 PRO A N 1
ATOM 672 C CA . PRO A 1 90 ? 4.616 6.426 -26.852 1.00 78.00 90 PRO A CA 1
ATOM 673 C C . PRO A 1 90 ? 3.323 6.609 -26.054 1.00 78.00 90 PRO A C 1
ATOM 675 O O . PRO A 1 90 ? 3.186 6.046 -24.971 1.00 78.00 90 PRO A O 1
ATOM 678 N N . TRP A 1 91 ? 2.361 7.372 -26.582 1.00 80.88 91 TRP A N 1
ATOM 679 C CA . TRP A 1 91 ? 1.082 7.622 -25.913 1.00 80.88 91 TRP A CA 1
ATOM 680 C C . TRP A 1 91 ? 0.274 6.335 -25.734 1.00 80.88 91 TRP A C 1
ATOM 682 O O . TRP A 1 91 ? -0.094 5.998 -24.612 1.00 80.88 91 TRP A O 1
ATOM 692 N N . THR A 1 92 ? 0.073 5.563 -26.804 1.00 84.25 92 THR A N 1
ATOM 693 C CA . THR A 1 92 ? -0.662 4.290 -26.746 1.00 84.25 92 THR A CA 1
ATOM 694 C C . THR A 1 92 ? 0.066 3.245 -25.909 1.00 84.25 92 THR A C 1
ATOM 696 O O . THR A 1 92 ? -0.562 2.546 -25.113 1.00 84.25 92 THR A O 1
ATOM 699 N N . LEU A 1 93 ? 1.395 3.164 -26.034 1.00 82.38 93 LEU A N 1
ATOM 700 C CA . LEU A 1 93 ? 2.210 2.239 -25.250 1.00 82.38 93 LEU A CA 1
ATOM 701 C C . LEU A 1 93 ? 2.107 2.534 -23.749 1.00 82.38 93 LEU A C 1
ATOM 703 O O . LEU A 1 93 ? 1.890 1.620 -22.951 1.00 82.38 93 LEU A O 1
ATOM 707 N N . ASN A 1 94 ? 2.237 3.803 -23.360 1.00 77.88 94 ASN A N 1
ATOM 708 C CA . ASN A 1 94 ? 2.178 4.214 -21.960 1.00 77.88 94 ASN A CA 1
ATOM 709 C C . ASN A 1 94 ? 0.772 4.052 -21.375 1.00 77.88 94 ASN A C 1
ATOM 711 O O . ASN A 1 94 ? 0.651 3.574 -20.248 1.00 77.88 94 ASN A O 1
ATOM 715 N N . SER A 1 95 ? -0.283 4.367 -22.132 1.00 81.81 95 SER A N 1
ATOM 716 C CA . SER A 1 95 ? -1.667 4.125 -21.705 1.00 81.81 95 SER A CA 1
ATOM 717 C C . SER A 1 95 ? -1.949 2.639 -21.471 1.00 81.81 95 SER A C 1
ATOM 719 O O . SER A 1 95 ? -2.573 2.287 -20.472 1.00 81.81 95 SER A O 1
ATOM 721 N N . LEU A 1 96 ? -1.451 1.754 -22.341 1.00 84.06 96 LEU A N 1
ATOM 722 C CA . LEU A 1 96 ? -1.621 0.310 -22.178 1.00 84.06 96 LEU A CA 1
ATOM 723 C C . LEU A 1 96 ? -0.832 -0.229 -20.976 1.00 84.06 96 LEU A C 1
ATOM 725 O O . LEU A 1 96 ? -1.381 -0.971 -20.162 1.00 84.06 96 LEU A O 1
ATOM 729 N N . ARG A 1 97 ? 0.438 0.173 -20.828 1.00 79.62 97 ARG A N 1
ATOM 730 C CA . ARG A 1 97 ? 1.269 -0.178 -19.660 1.00 79.62 97 ARG A CA 1
ATOM 731 C C . ARG A 1 97 ? 0.618 0.270 -18.358 1.00 79.62 97 ARG A C 1
ATOM 733 O O . ARG A 1 97 ? 0.574 -0.504 -17.404 1.00 79.62 97 ARG A O 1
ATOM 740 N N . LEU A 1 98 ? 0.075 1.487 -18.347 1.00 77.31 98 LEU A N 1
ATOM 741 C CA . LEU A 1 98 ? -0.681 2.009 -17.220 1.00 77.31 98 LEU A CA 1
ATOM 742 C C . LEU A 1 98 ? -1.892 1.135 -16.917 1.00 77.31 98 LEU A C 1
ATOM 744 O O . LEU A 1 98 ? -2.047 0.712 -15.779 1.00 77.31 98 LEU A O 1
ATOM 748 N N . LEU A 1 99 ? -2.748 0.878 -17.906 1.00 84.62 99 LEU A N 1
ATOM 749 C CA . LEU A 1 99 ? -3.971 0.111 -17.689 1.00 84.62 99 LEU A CA 1
ATOM 750 C C . LEU A 1 99 ? -3.654 -1.262 -17.084 1.00 84.62 99 LEU A C 1
ATOM 752 O O . LEU A 1 99 ? -4.298 -1.683 -16.128 1.00 84.62 99 LEU A O 1
ATOM 756 N N . ILE A 1 100 ? -2.611 -1.921 -17.587 1.00 85.25 100 ILE A N 1
ATOM 757 C CA . ILE A 1 100 ? -2.146 -3.208 -17.066 1.00 85.25 100 ILE A CA 1
ATOM 758 C C . ILE A 1 100 ? -1.658 -3.067 -15.619 1.00 85.25 100 ILE A C 1
ATOM 760 O O . ILE A 1 100 ? -2.112 -3.811 -14.752 1.00 85.25 100 ILE A O 1
ATOM 764 N N . ALA A 1 101 ? -0.777 -2.104 -15.327 1.00 80.75 101 ALA A N 1
ATOM 765 C CA . ALA A 1 101 ? -0.272 -1.881 -13.971 1.00 80.75 101 ALA A CA 1
ATOM 766 C C . ALA A 1 101 ? -1.396 -1.530 -12.979 1.00 80.75 101 ALA A C 1
ATOM 768 O O . ALA A 1 101 ? -1.433 -2.072 -11.876 1.00 80.75 101 ALA A O 1
ATOM 769 N N . PHE A 1 102 ? -2.335 -0.677 -13.392 1.00 83.25 102 PHE A N 1
ATOM 770 C CA . PHE A 1 102 ? -3.517 -0.295 -12.625 1.00 83.25 102 PHE A CA 1
ATOM 771 C C . PHE A 1 102 ? -4.354 -1.519 -12.254 1.00 83.25 102 PHE A C 1
ATOM 773 O O . PHE A 1 102 ? -4.627 -1.743 -11.078 1.00 83.25 102 PHE A O 1
ATOM 780 N N . LEU A 1 103 ? -4.720 -2.341 -13.243 1.00 88.12 103 LEU A N 1
ATOM 781 C CA . LEU A 1 103 ? -5.552 -3.526 -13.027 1.00 88.12 103 LEU A CA 1
ATOM 782 C C . LEU A 1 103 ? -4.866 -4.555 -12.122 1.00 88.12 103 LEU A C 1
ATOM 784 O O . LEU A 1 103 ? -5.516 -5.142 -11.259 1.00 88.12 103 LEU A O 1
ATOM 788 N N . LEU A 1 104 ? -3.555 -4.741 -12.283 1.00 87.25 104 LEU A N 1
ATOM 789 C CA . LEU A 1 104 ? -2.765 -5.647 -11.450 1.00 87.25 104 LEU A CA 1
ATOM 790 C C . LEU A 1 104 ? -2.704 -5.181 -9.992 1.00 87.25 104 LEU A C 1
ATOM 792 O O . LEU A 1 104 ? -2.872 -5.988 -9.079 1.00 87.25 104 LEU A O 1
ATOM 796 N N . LEU A 1 105 ? -2.493 -3.883 -9.768 1.00 88.19 105 LEU A N 1
ATOM 797 C CA . LEU A 1 105 ? -2.385 -3.307 -8.428 1.00 88.19 105 LEU A CA 1
ATOM 798 C C . LEU A 1 105 ? -3.738 -3.105 -7.748 1.00 88.19 105 LEU A C 1
ATOM 800 O O . LEU A 1 105 ? -3.773 -2.955 -6.527 1.00 88.19 105 LEU A O 1
ATOM 804 N N . LEU A 1 106 ? -4.844 -3.118 -8.494 1.00 90.81 106 LEU A N 1
ATOM 805 C CA . LEU A 1 106 ? -6.173 -2.814 -7.968 1.00 90.81 106 LEU A CA 1
ATOM 806 C C . LEU A 1 106 ? -6.576 -3.745 -6.818 1.00 90.81 106 LEU A C 1
ATOM 808 O O . LEU A 1 106 ? -7.097 -3.279 -5.808 1.00 90.81 106 LEU A O 1
ATOM 812 N N . ILE A 1 107 ? -6.305 -5.046 -6.938 1.00 92.94 107 ILE A N 1
ATOM 813 C CA . ILE A 1 107 ? -6.667 -6.034 -5.911 1.00 92.94 107 ILE A CA 1
ATOM 814 C C . ILE A 1 107 ? -5.893 -5.798 -4.600 1.00 92.94 107 ILE A C 1
ATOM 816 O O . ILE A 1 107 ? -6.545 -5.580 -3.573 1.00 92.94 107 ILE A O 1
ATOM 820 N N . PRO A 1 108 ? -4.541 -5.796 -4.582 1.00 92.75 108 PRO A N 1
ATOM 821 C CA . PRO A 1 108 ? -3.802 -5.575 -3.341 1.00 92.75 108 PRO A CA 1
ATOM 822 C C . PRO A 1 108 ? -4.031 -4.181 -2.752 1.00 92.75 108 PRO A C 1
ATOM 824 O O . PRO A 1 108 ? -4.141 -4.058 -1.536 1.00 92.75 108 PRO A O 1
ATOM 827 N N . SER A 1 109 ? -4.144 -3.136 -3.577 1.00 91.75 109 SER A N 1
ATOM 828 C CA . SER A 1 109 ? -4.395 -1.770 -3.089 1.00 91.75 109 SER A CA 1
ATOM 829 C C . SER A 1 109 ? -5.789 -1.611 -2.480 1.00 91.75 109 SER A C 1
ATOM 831 O O . SER A 1 109 ? -5.930 -1.003 -1.422 1.00 91.75 109 SER A O 1
ATOM 833 N N . THR A 1 110 ? -6.813 -2.229 -3.072 1.00 93.00 110 THR A N 1
ATOM 834 C CA . THR A 1 110 ? -8.162 -2.270 -2.486 1.00 93.00 110 THR A CA 1
ATOM 835 C C . THR A 1 110 ? -8.155 -2.994 -1.148 1.00 93.00 110 THR A C 1
ATOM 837 O O . THR A 1 110 ? -8.723 -2.496 -0.176 1.00 93.00 110 THR A O 1
ATOM 840 N N . ALA A 1 111 ? -7.481 -4.144 -1.068 1.00 93.12 111 ALA A N 1
ATOM 841 C CA . ALA A 1 111 ? -7.347 -4.882 0.182 1.00 93.12 111 ALA A CA 1
ATOM 842 C C . ALA A 1 111 ? -6.605 -4.061 1.251 1.00 93.12 111 ALA A C 1
ATOM 844 O O . ALA A 1 111 ? -7.071 -3.996 2.386 1.00 93.12 111 ALA A O 1
ATOM 845 N N . MET A 1 112 ? -5.527 -3.355 0.884 1.00 91.19 112 MET A N 1
ATOM 846 C CA . MET A 1 112 ? -4.833 -2.418 1.778 1.00 91.19 112 MET A CA 1
ATOM 847 C C . MET A 1 112 ? -5.765 -1.304 2.267 1.00 91.19 112 MET A C 1
ATOM 849 O O . MET A 1 112 ? -5.782 -1.015 3.462 1.00 91.19 112 MET A O 1
ATOM 853 N N . GLY A 1 113 ? -6.600 -0.736 1.393 1.00 89.25 113 GLY A N 1
ATOM 854 C CA . GLY A 1 113 ? -7.546 0.329 1.749 1.00 89.25 113 GLY A CA 1
ATOM 855 C C . GLY A 1 113 ? -8.647 -0.111 2.721 1.00 89.25 113 GLY A C 1
ATOM 856 O O . GLY A 1 113 ? -9.213 0.720 3.426 1.00 89.25 113 GLY A O 1
ATOM 857 N N . LEU A 1 114 ? -8.937 -1.414 2.797 1.00 90.62 114 LEU A N 1
ATOM 858 C CA . LEU A 1 114 ? -9.898 -1.983 3.747 1.00 90.62 114 LEU A CA 1
ATOM 859 C C . LEU A 1 114 ? -9.321 -2.142 5.162 1.00 90.62 114 LEU A C 1
ATOM 861 O O . LEU A 1 114 ? -10.089 -2.183 6.122 1.00 90.62 114 LEU A O 1
ATOM 865 N N . THR A 1 115 ? -7.997 -2.248 5.310 1.00 90.19 115 THR A N 1
ATOM 866 C CA . THR A 1 115 ? -7.360 -2.659 6.574 1.00 90.19 115 THR A CA 1
ATOM 867 C C . THR A 1 115 ? -7.654 -1.706 7.731 1.00 90.19 115 THR A C 1
ATOM 869 O O . THR A 1 115 ? -8.187 -2.137 8.754 1.00 90.19 115 THR A O 1
ATOM 872 N N . LEU A 1 116 ? -7.365 -0.413 7.559 1.00 87.88 116 LEU A N 1
ATOM 873 C CA . LEU A 1 116 ? -7.510 0.589 8.614 1.00 87.88 116 LEU A CA 1
ATOM 874 C C . LEU A 1 116 ? -8.977 0.753 9.054 1.00 87.88 116 LEU A C 1
ATOM 876 O O . LEU A 1 116 ? -9.231 0.610 10.249 1.00 87.88 116 LEU A O 1
ATOM 880 N N . PRO A 1 117 ? -9.967 0.932 8.150 1.00 84.38 117 PRO A N 1
ATOM 881 C CA . PRO A 1 117 ? -11.372 1.015 8.556 1.00 84.38 117 PRO A CA 1
ATOM 882 C C . PRO A 1 117 ? -11.885 -0.229 9.294 1.00 84.38 117 PRO A C 1
ATOM 884 O O . PRO A 1 117 ? -12.641 -0.108 10.261 1.00 84.38 117 PRO A O 1
ATOM 887 N N . LEU A 1 118 ? -11.481 -1.431 8.858 1.00 87.38 118 LEU A N 1
ATOM 888 C CA . LEU A 1 118 ? -11.872 -2.684 9.512 1.00 87.38 118 LEU A CA 1
ATOM 889 C C . LEU A 1 118 ? -11.280 -2.786 10.919 1.00 87.38 118 LEU A C 1
ATOM 891 O O . LEU A 1 118 ? -11.984 -3.183 11.849 1.00 87.38 118 LEU A O 1
ATOM 895 N N . LEU A 1 119 ? -10.019 -2.387 11.090 1.00 86.25 119 LEU A N 1
ATOM 896 C CA . LEU A 1 119 ? -9.345 -2.425 12.382 1.00 86.25 119 LEU A CA 1
ATOM 897 C C . LEU A 1 119 ? -9.895 -1.361 13.341 1.00 86.25 119 LEU A C 1
ATOM 899 O O . LEU A 1 119 ? -10.143 -1.660 14.507 1.00 86.25 119 LEU A O 1
ATOM 903 N N . THR A 1 120 ? -10.174 -0.148 12.849 1.00 85.06 120 THR A N 1
ATOM 904 C CA . THR A 1 120 ? -10.847 0.894 13.638 1.00 85.06 120 THR A CA 1
ATOM 905 C C . THR A 1 120 ? -12.189 0.393 14.147 1.00 85.06 120 THR A C 1
ATOM 907 O O . THR A 1 120 ? -12.458 0.510 15.336 1.00 85.06 120 THR A O 1
ATOM 910 N N . ARG A 1 121 ? -13.002 -0.243 13.295 1.00 81.56 121 ARG A N 1
ATOM 911 C CA . ARG A 1 121 ? -14.291 -0.819 13.705 1.00 81.56 121 ARG A CA 1
ATOM 912 C C . ARG A 1 121 ? -14.143 -1.946 14.730 1.00 81.56 121 ARG A C 1
ATOM 914 O O . ARG A 1 121 ? -14.968 -2.037 15.627 1.00 81.56 121 ARG A O 1
ATOM 921 N N . ALA A 1 122 ? -13.123 -2.792 14.599 1.00 81.62 122 ALA A N 1
ATOM 922 C CA . ALA A 1 122 ? -12.882 -3.889 15.535 1.00 81.62 122 ALA A CA 1
ATOM 923 C C . ALA A 1 122 ? -12.461 -3.406 16.937 1.00 81.62 122 ALA A C 1
ATOM 925 O O . ALA A 1 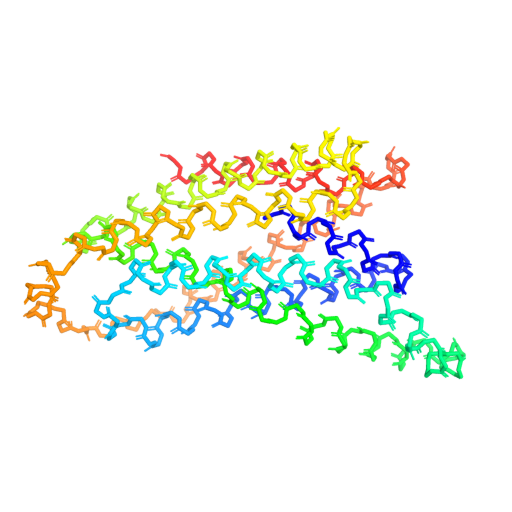122 ? -12.756 -4.066 17.930 1.00 81.62 122 ALA A O 1
ATOM 926 N N . VAL A 1 123 ? -11.764 -2.268 17.023 1.00 83.06 123 VAL A N 1
ATOM 927 C CA . VAL A 1 123 ? -11.262 -1.710 18.292 1.00 83.06 123 VAL A CA 1
ATOM 928 C C . VAL A 1 123 ? -12.231 -0.696 18.910 1.00 83.06 123 VAL A C 1
ATOM 930 O O . VAL A 1 123 ? -12.251 -0.528 20.132 1.00 83.06 123 VAL A O 1
ATOM 933 N N . LEU A 1 124 ? -13.037 -0.011 18.095 1.00 82.38 124 LEU A N 1
ATOM 934 C CA . LEU A 1 124 ? -13.966 1.016 18.558 1.00 82.38 124 LEU A CA 1
ATOM 935 C C . LEU A 1 124 ? -15.055 0.411 19.452 1.00 82.38 124 LEU A C 1
ATOM 937 O O . LEU A 1 124 ? -15.823 -0.446 19.025 1.00 82.38 124 LEU A O 1
ATOM 941 N N . ARG A 1 125 ? -15.134 0.899 20.693 1.00 71.56 125 ARG A N 1
ATOM 942 C CA . ARG A 1 125 ? -16.166 0.503 21.667 1.00 71.56 125 ARG A CA 1
ATOM 943 C C . ARG A 1 125 ? -17.325 1.496 21.763 1.00 71.56 125 ARG A C 1
ATOM 945 O O . ARG A 1 125 ? -18.426 1.083 22.098 1.00 71.56 125 ARG A O 1
ATOM 952 N N . ASP A 1 126 ? -17.063 2.775 21.490 1.00 73.50 126 ASP A N 1
ATOM 953 C CA . ASP A 1 126 ? -18.025 3.881 21.560 1.00 73.50 126 ASP A CA 1
ATOM 954 C C . ASP A 1 126 ? -17.592 5.019 20.611 1.00 73.50 126 ASP A C 1
ATOM 956 O O . ASP A 1 126 ? -16.391 5.220 20.391 1.00 73.50 126 ASP A O 1
ATOM 960 N N . GLU A 1 127 ? -18.546 5.770 20.056 1.00 72.44 127 GLU A N 1
ATOM 961 C CA . GLU A 1 127 ? -18.318 6.832 19.063 1.00 72.44 127 GLU A CA 1
ATOM 962 C C . GLU A 1 127 ? -17.491 7.997 19.625 1.00 72.44 127 GLU A C 1
ATOM 964 O O . GLU A 1 127 ? -16.663 8.569 18.911 1.00 72.44 127 GLU A O 1
ATOM 969 N N . ALA A 1 128 ? -17.614 8.287 20.926 1.00 71.06 128 ALA A N 1
ATOM 970 C CA . ALA A 1 128 ? -16.837 9.330 21.604 1.00 71.06 128 ALA A CA 1
ATOM 971 C C . ALA A 1 128 ? -15.311 9.091 21.544 1.00 71.06 128 ALA A C 1
ATOM 973 O O . ALA A 1 128 ? -14.518 10.026 21.670 1.00 71.06 128 ALA A O 1
ATOM 974 N N . GLY A 1 129 ? -14.881 7.841 21.331 1.00 77.94 129 GLY A N 1
ATOM 975 C CA . GLY A 1 129 ? -13.475 7.457 21.206 1.00 77.94 129 GLY A CA 1
ATOM 976 C C . GLY A 1 129 ? -12.930 7.448 19.775 1.00 77.94 129 GLY A C 1
ATOM 977 O O . GLY A 1 129 ? -11.736 7.187 19.603 1.00 77.94 129 GLY A O 1
ATOM 978 N N . PHE A 1 130 ? -13.756 7.721 18.755 1.00 80.56 130 PHE A N 1
ATOM 979 C CA . PHE A 1 130 ? -13.412 7.470 17.350 1.00 80.56 130 PHE A CA 1
ATOM 980 C C . PHE A 1 130 ? -12.116 8.153 16.908 1.00 80.56 130 PHE A C 1
ATOM 982 O O . PHE A 1 130 ? -11.218 7.482 16.403 1.00 80.56 130 PHE A O 1
ATOM 989 N N . GLY A 1 131 ? -11.978 9.459 17.156 1.00 80.38 131 GLY A N 1
ATOM 990 C CA . GLY A 1 131 ? -10.792 10.218 16.746 1.00 80.38 131 GLY A CA 1
ATOM 991 C C . GLY A 1 131 ? -9.497 9.708 17.386 1.00 80.38 131 GLY A C 1
ATOM 992 O O . GLY A 1 131 ? -8.485 9.584 16.703 1.00 80.38 131 GLY A O 1
ATOM 993 N N . ARG A 1 132 ? -9.537 9.333 18.673 1.00 82.75 132 ARG A N 1
ATOM 994 C CA . ARG A 1 132 ? -8.367 8.814 19.402 1.00 82.75 132 ARG A CA 1
ATOM 995 C C . ARG A 1 132 ? -7.958 7.428 18.907 1.00 82.75 132 ARG A C 1
ATOM 997 O O . ARG A 1 132 ? -6.774 7.175 18.717 1.00 82.75 132 ARG A O 1
ATOM 1004 N N . VAL A 1 133 ? -8.930 6.536 18.694 1.00 83.06 133 VAL A N 1
ATOM 1005 C CA . VAL A 1 133 ? -8.673 5.180 18.182 1.00 83.06 133 VAL A CA 1
ATOM 1006 C C . VAL A 1 133 ? -8.155 5.244 16.748 1.00 83.06 133 VAL A C 1
ATOM 1008 O O . VAL A 1 133 ? -7.149 4.611 16.439 1.00 83.06 133 VAL A O 1
ATOM 1011 N N . LEU A 1 134 ? -8.798 6.033 15.883 1.00 84.00 134 LEU A N 1
ATOM 1012 C CA . LEU A 1 134 ? -8.365 6.208 14.499 1.00 84.00 134 LEU A CA 1
ATOM 1013 C C . LEU A 1 134 ? -6.966 6.834 14.426 1.00 84.00 134 LEU A C 1
ATOM 1015 O O . LEU A 1 134 ? -6.128 6.317 13.694 1.00 84.00 134 LEU A O 1
ATOM 1019 N N . GLY A 1 135 ? -6.703 7.882 15.214 1.00 80.44 135 GLY A N 1
ATOM 1020 C CA . GLY A 1 135 ? -5.393 8.532 15.305 1.00 80.44 135 GLY A CA 1
ATOM 1021 C C . GLY A 1 135 ? -4.293 7.564 15.738 1.00 80.44 135 GLY A C 1
ATOM 1022 O O . GLY A 1 135 ? -3.319 7.391 15.012 1.00 80.44 135 GLY A O 1
ATOM 1023 N N . ALA A 1 136 ? -4.495 6.830 16.838 1.00 83.31 136 ALA A N 1
ATOM 1024 C CA . ALA A 1 136 ? -3.518 5.856 17.326 1.00 83.31 136 ALA A CA 1
ATOM 1025 C C . ALA A 1 136 ? -3.255 4.725 16.317 1.00 83.31 136 ALA A C 1
ATOM 1027 O O . ALA A 1 136 ? -2.102 4.370 16.070 1.00 83.31 136 ALA A O 1
ATOM 1028 N N . LEU A 1 137 ? -4.305 4.163 15.706 1.00 83.56 137 LEU A N 1
ATOM 1029 C CA . LEU A 1 137 ? -4.160 3.111 14.696 1.00 83.56 137 LEU A CA 1
ATOM 1030 C C . LEU A 1 137 ? -3.446 3.615 13.443 1.00 83.56 137 LEU A C 1
ATOM 1032 O O . LEU A 1 137 ? -2.576 2.923 12.917 1.00 83.56 137 LEU A O 1
ATOM 1036 N N . TYR A 1 138 ? -3.781 4.820 12.985 1.00 82.69 138 TYR A N 1
ATOM 1037 C CA . TYR A 1 138 ? -3.126 5.450 11.846 1.00 82.69 138 TYR A CA 1
ATOM 1038 C C . TYR A 1 138 ? -1.664 5.793 12.157 1.00 82.69 138 TYR A C 1
ATOM 1040 O O . TYR A 1 138 ? -0.791 5.511 11.339 1.00 82.69 138 TYR A O 1
ATOM 1048 N N . GLY A 1 139 ? -1.367 6.291 13.360 1.00 76.88 139 GLY A N 1
ATOM 1049 C CA . GLY A 1 139 ? -0.011 6.556 13.842 1.00 76.88 139 GLY A CA 1
ATOM 1050 C C . GLY A 1 139 ? 0.855 5.294 13.865 1.00 76.88 139 GLY A C 1
ATOM 1051 O O . GLY A 1 139 ? 1.913 5.264 13.236 1.00 76.88 139 GLY A O 1
ATOM 1052 N N . TRP A 1 140 ? 0.383 4.210 14.494 1.00 83.56 140 TRP A N 1
ATOM 1053 C CA . TRP A 1 140 ? 1.098 2.924 14.513 1.00 83.56 140 TRP A CA 1
ATOM 1054 C C . TRP A 1 140 ? 1.249 2.303 13.121 1.00 83.56 140 TRP A C 1
ATOM 1056 O O . TRP A 1 140 ? 2.319 1.783 12.798 1.0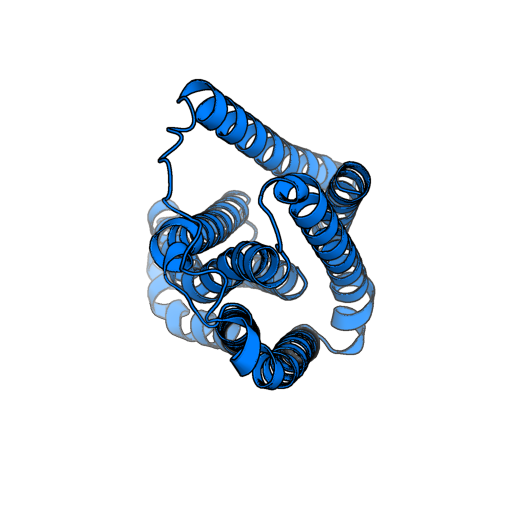0 83.56 140 TRP A O 1
ATOM 1066 N N . ASN A 1 141 ? 0.216 2.384 12.275 1.00 84.62 141 ASN A N 1
ATOM 1067 C CA . ASN A 1 141 ? 0.295 1.927 10.888 1.00 84.62 141 ASN A CA 1
ATOM 1068 C C . ASN A 1 141 ? 1.363 2.704 10.107 1.00 84.62 141 ASN A C 1
ATOM 1070 O O . ASN A 1 141 ? 2.169 2.099 9.401 1.00 84.62 141 ASN A O 1
ATOM 1074 N N . THR A 1 142 ? 1.420 4.022 10.298 1.00 81.00 142 THR A N 1
ATOM 1075 C CA . THR A 1 142 ? 2.369 4.916 9.627 1.00 81.00 142 THR A CA 1
ATOM 1076 C C . THR A 1 142 ? 3.805 4.711 10.131 1.00 81.00 142 THR A C 1
ATOM 1078 O O . THR A 1 142 ? 4.737 4.674 9.327 1.00 81.00 142 THR A O 1
ATOM 1081 N N . LEU A 1 143 ? 4.009 4.478 11.434 1.00 76.88 143 LEU A N 1
ATOM 1082 C CA . LEU A 1 143 ? 5.318 4.094 11.985 1.00 76.88 143 LEU A CA 1
ATOM 1083 C C . LEU A 1 143 ? 5.798 2.750 11.429 1.00 76.88 143 LEU A C 1
ATOM 1085 O O . LEU A 1 143 ? 6.945 2.628 10.998 1.00 76.88 143 LEU A O 1
ATOM 1089 N N . GLY A 1 144 ? 4.921 1.743 11.399 1.00 82.81 144 GLY A N 1
ATOM 1090 C CA . GLY A 1 144 ? 5.234 0.440 1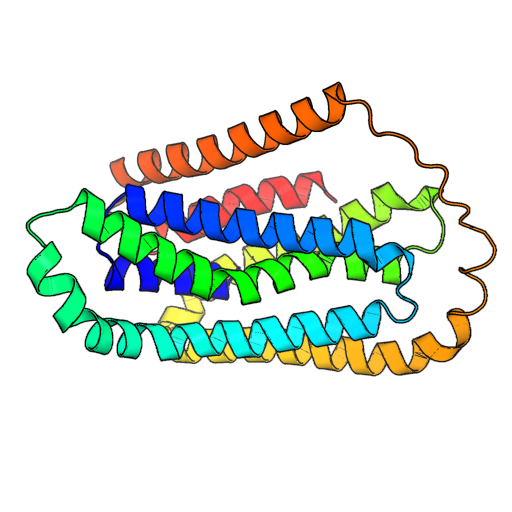0.810 1.00 82.81 144 GLY A CA 1
ATOM 1091 C C . GLY A 1 144 ? 5.532 0.544 9.313 1.00 82.81 144 GLY A C 1
ATOM 1092 O O . GLY A 1 144 ? 6.460 -0.089 8.811 1.00 82.81 144 GLY A O 1
ATOM 1093 N N . ALA A 1 145 ? 4.790 1.395 8.604 1.00 81.88 145 ALA A N 1
ATOM 1094 C CA . ALA A 1 145 ? 5.024 1.740 7.211 1.00 81.88 145 ALA A CA 1
ATOM 1095 C C . ALA A 1 145 ? 6.418 2.357 7.010 1.00 81.88 145 ALA A C 1
ATOM 1097 O O . ALA A 1 145 ? 7.176 1.834 6.195 1.00 81.88 145 ALA A O 1
ATOM 1098 N N . MET A 1 146 ? 6.794 3.376 7.790 1.00 81.94 146 MET A N 1
ATOM 1099 C CA . MET A 1 146 ? 8.131 3.985 7.771 1.00 81.94 146 MET A CA 1
ATOM 1100 C C . MET A 1 146 ? 9.227 2.944 8.035 1.00 81.94 146 MET A C 1
ATOM 1102 O O . MET A 1 146 ? 10.155 2.809 7.235 1.00 81.94 146 MET A O 1
ATOM 1106 N N . ALA A 1 147 ? 9.111 2.177 9.123 1.00 81.62 147 ALA A N 1
ATOM 1107 C CA . ALA A 1 147 ? 10.079 1.139 9.474 1.00 81.62 147 ALA A CA 1
ATOM 1108 C C . ALA A 1 147 ? 10.207 0.094 8.355 1.00 81.62 147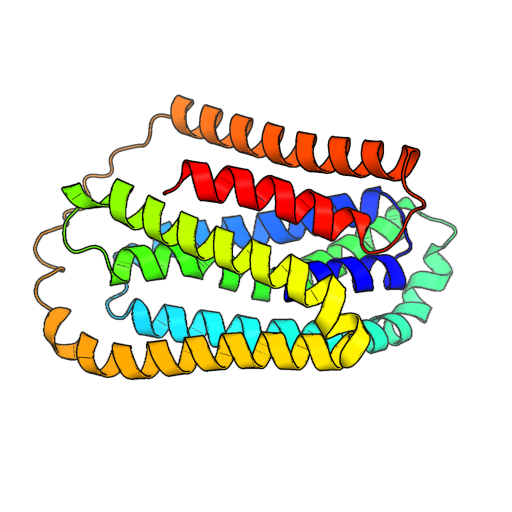 ALA A C 1
ATOM 1110 O O . ALA A 1 147 ? 11.315 -0.299 7.994 1.00 81.62 147 ALA A O 1
ATOM 1111 N N . GLY A 1 148 ? 9.082 -0.302 7.756 1.00 83.12 148 GLY A N 1
ATOM 1112 C CA . GLY A 1 148 ? 9.034 -1.214 6.622 1.00 83.12 148 GLY A CA 1
ATOM 1113 C C . GLY A 1 148 ? 9.723 -0.658 5.376 1.00 83.12 148 GLY A C 1
ATOM 1114 O O . GLY A 1 148 ? 10.462 -1.392 4.734 1.00 83.12 148 GLY A O 1
ATOM 1115 N N . VAL A 1 149 ? 9.538 0.620 5.039 1.00 81.81 149 VAL A N 1
ATOM 1116 C CA . VAL A 1 149 ? 10.229 1.264 3.903 1.00 81.81 149 VAL A CA 1
ATOM 1117 C C . VAL A 1 149 ? 11.740 1.254 4.114 1.00 81.81 149 VAL A C 1
ATOM 1119 O O . VAL A 1 149 ? 12.485 0.807 3.241 1.00 81.81 149 VAL A O 1
ATOM 1122 N N . VAL A 1 150 ? 12.190 1.697 5.290 1.00 80.62 150 VAL A N 1
ATOM 1123 C CA . VAL A 1 150 ? 13.615 1.798 5.632 1.00 80.62 150 VAL A CA 1
ATOM 1124 C C . VAL A 1 150 ? 14.262 0.411 5.669 1.00 80.62 150 VAL A C 1
ATOM 1126 O O . VAL A 1 150 ? 15.254 0.178 4.980 1.00 80.62 150 VAL A O 1
ATOM 1129 N N . ALA A 1 151 ? 13.684 -0.536 6.413 1.00 83.25 151 ALA A N 1
ATOM 1130 C CA . ALA A 1 151 ? 14.210 -1.897 6.519 1.00 83.25 151 ALA A CA 1
ATOM 1131 C C . ALA A 1 151 ? 14.095 -2.672 5.196 1.00 83.25 151 ALA A C 1
ATOM 1133 O O . ALA A 1 151 ? 15.003 -3.421 4.835 1.00 83.25 151 ALA A O 1
ATOM 1134 N N . GLY A 1 152 ? 13.002 -2.472 4.457 1.00 82.75 152 GLY A N 1
ATOM 1135 C CA . GLY A 1 152 ? 12.764 -3.039 3.133 1.00 82.75 152 GLY A CA 1
ATOM 1136 C C . GLY A 1 152 ? 13.891 -2.707 2.170 1.00 82.75 152 GLY A C 1
ATOM 1137 O O . GLY A 1 152 ? 14.525 -3.599 1.611 1.00 82.75 152 GLY A O 1
ATOM 1138 N N . GLU A 1 153 ? 14.173 -1.421 2.017 1.00 79.12 153 GLU A N 1
ATOM 1139 C CA . GLU A 1 153 ? 15.042 -0.927 0.951 1.00 79.12 153 GLU A CA 1
ATOM 1140 C C . GLU A 1 153 ? 16.524 -0.912 1.335 1.00 79.12 153 GLU A C 1
ATOM 1142 O O . GLU A 1 153 ? 17.370 -1.221 0.495 1.00 79.12 153 GLU A O 1
ATOM 1147 N N . LEU A 1 154 ? 16.857 -0.625 2.599 1.00 79.69 154 LEU A N 1
ATOM 1148 C CA . LEU A 1 154 ? 18.253 -0.577 3.051 1.00 79.69 154 LEU A CA 1
ATOM 1149 C C . LEU A 1 154 ? 18.813 -1.940 3.463 1.00 79.69 154 LEU A C 1
ATOM 1151 O O . LEU A 1 154 ? 20.025 -2.131 3.406 1.00 79.69 154 LEU A O 1
ATOM 1155 N N . PHE A 1 155 ? 17.964 -2.885 3.878 1.00 85.50 155 PHE A N 1
ATOM 1156 C CA . PHE A 1 155 ? 18.427 -4.161 4.427 1.00 85.50 155 PHE A CA 1
ATOM 1157 C C . PHE A 1 155 ? 17.868 -5.371 3.678 1.00 85.50 155 PHE A C 1
ATOM 1159 O O . PHE A 1 155 ? 18.634 -6.186 3.160 1.00 85.50 155 PHE A O 1
ATOM 1166 N N . LEU A 1 156 ? 16.541 -5.494 3.582 1.00 87.62 156 LEU A N 1
ATOM 1167 C CA . LEU A 1 156 ? 15.903 -6.700 3.054 1.00 87.62 156 LEU A CA 1
ATOM 1168 C C . LEU A 1 156 ? 16.212 -6.905 1.567 1.00 87.62 156 LEU A C 1
ATOM 1170 O O . LEU A 1 156 ? 16.626 -8.001 1.185 1.00 87.62 156 LEU A O 1
ATOM 1174 N N . VAL A 1 157 ? 16.105 -5.858 0.741 1.00 87.19 157 VAL A N 1
ATOM 1175 C CA . VAL A 1 157 ? 16.415 -5.945 -0.697 1.00 87.19 157 VAL A CA 1
ATOM 1176 C C . VAL A 1 157 ? 17.888 -6.284 -0.922 1.00 87.19 157 VAL A C 1
ATOM 1178 O O . VAL A 1 157 ? 18.185 -7.123 -1.771 1.00 87.19 157 VAL A O 1
ATOM 1181 N N . GLY A 1 158 ? 18.804 -5.698 -0.147 1.00 85.62 158 GLY A N 1
ATOM 1182 C CA . GLY A 1 158 ? 20.235 -6.001 -0.244 1.00 85.62 158 GLY A CA 1
ATOM 1183 C C . GLY A 1 158 ? 20.574 -7.438 0.165 1.00 85.62 158 GLY A C 1
ATOM 1184 O O . GLY A 1 158 ? 21.396 -8.086 -0.479 1.00 85.62 158 GLY A O 1
ATOM 1185 N N . ARG A 1 159 ? 19.919 -7.964 1.210 1.00 91.38 159 ARG A N 1
ATOM 1186 C CA . ARG A 1 159 ? 20.219 -9.291 1.771 1.00 91.38 159 ARG A CA 1
ATOM 1187 C C . ARG A 1 159 ? 19.508 -10.443 1.061 1.00 91.38 159 ARG A C 1
ATOM 1189 O O . ARG A 1 159 ? 20.108 -11.502 0.889 1.00 91.38 159 ARG A O 1
ATOM 1196 N N . PHE A 1 160 ? 18.241 -10.252 0.700 1.00 89.38 160 PHE A N 1
ATOM 1197 C CA . PHE A 1 160 ? 17.339 -11.295 0.195 1.00 89.38 160 PHE A CA 1
ATOM 1198 C C . PHE A 1 160 ? 16.886 -11.060 -1.255 1.00 89.38 160 PHE A C 1
ATOM 1200 O O . PHE A 1 160 ? 16.159 -11.879 -1.826 1.00 89.38 160 PHE A O 1
ATOM 1207 N N . GLY A 1 161 ? 17.286 -9.942 -1.865 1.00 90.56 161 GLY A N 1
ATOM 1208 C CA . GLY A 1 161 ? 16.813 -9.535 -3.183 1.00 90.56 161 GLY A CA 1
ATOM 1209 C C . GLY A 1 161 ? 15.330 -9.151 -3.192 1.00 90.56 161 GLY A C 1
ATOM 1210 O O . GLY A 1 161 ? 14.614 -9.242 -2.193 1.00 90.56 161 GLY A O 1
ATOM 1211 N N . VAL A 1 162 ? 14.836 -8.748 -4.364 1.00 88.81 162 VAL A N 1
ATOM 1212 C CA . VAL A 1 162 ? 13.439 -8.308 -4.561 1.00 88.81 162 VAL A CA 1
ATOM 1213 C C . VAL A 1 162 ? 12.440 -9.429 -4.233 1.00 88.81 162 VAL A C 1
ATOM 1215 O O . VAL A 1 162 ? 11.461 -9.210 -3.525 1.00 88.81 162 VAL A O 1
ATOM 1218 N N . ARG A 1 163 ? 12.710 -10.655 -4.701 1.00 92.00 163 ARG A N 1
ATOM 1219 C CA . ARG A 1 163 ? 11.843 -11.828 -4.490 1.00 92.00 163 ARG A CA 1
ATOM 1220 C C . ARG A 1 163 ? 11.803 -12.281 -3.029 1.00 92.00 163 ARG A C 1
ATOM 1222 O O . ARG A 1 163 ? 10.722 -12.541 -2.507 1.00 92.00 163 ARG A O 1
ATOM 1229 N N . GLY A 1 164 ? 12.959 -12.351 -2.363 1.00 91.12 164 GLY A N 1
ATOM 1230 C CA . GLY A 1 164 ? 13.027 -12.731 -0.952 1.00 91.12 164 GLY A CA 1
ATOM 1231 C C . GLY A 1 164 ? 12.407 -11.674 -0.038 1.00 91.12 164 GLY A C 1
ATOM 1232 O O . GLY A 1 164 ? 11.683 -12.021 0.891 1.00 91.12 164 GLY A O 1
ATOM 1233 N N . THR A 1 165 ? 12.575 -10.388 -0.362 1.00 92.12 165 THR A N 1
ATOM 1234 C CA . THR A 1 165 ? 11.902 -9.291 0.358 1.00 92.12 165 THR A CA 1
ATOM 1235 C C . THR A 1 165 ? 10.383 -9.366 0.220 1.00 92.12 165 THR A C 1
ATOM 1237 O O . THR A 1 165 ? 9.670 -9.158 1.198 1.00 92.12 165 THR A O 1
ATOM 1240 N N . ALA A 1 166 ? 9.872 -9.723 -0.962 1.00 92.81 166 ALA A N 1
ATOM 1241 C CA . ALA A 1 166 ? 8.439 -9.925 -1.169 1.00 92.81 166 ALA A CA 1
ATOM 1242 C C . ALA A 1 166 ? 7.883 -11.097 -0.350 1.00 92.81 166 ALA A C 1
ATOM 1244 O O . ALA A 1 166 ? 6.790 -10.989 0.199 1.00 92.81 166 ALA A O 1
ATOM 1245 N N . LEU A 1 167 ? 8.636 -12.197 -0.227 1.00 94.50 167 LEU A N 1
ATOM 1246 C CA . LEU A 1 167 ? 8.252 -13.312 0.644 1.00 94.50 167 LEU A CA 1
ATOM 1247 C C . LEU A 1 167 ? 8.276 -12.914 2.121 1.00 94.50 167 LEU A C 1
ATOM 1249 O O . LEU A 1 167 ? 7.360 -13.278 2.849 1.00 94.50 167 LEU A O 1
ATOM 1253 N N . ALA A 1 168 ? 9.271 -12.136 2.558 1.00 91.62 168 ALA A N 1
ATOM 1254 C CA . ALA A 1 168 ? 9.325 -11.621 3.924 1.00 91.62 168 ALA A CA 1
ATOM 1255 C C . ALA A 1 168 ? 8.126 -10.706 4.230 1.00 91.62 168 ALA A C 1
ATOM 1257 O O . ALA A 1 168 ? 7.455 -10.890 5.243 1.00 91.62 168 ALA A O 1
ATOM 1258 N N . ALA A 1 169 ? 7.802 -9.777 3.325 1.00 92.00 169 ALA A N 1
ATOM 1259 C CA . ALA A 1 169 ? 6.624 -8.918 3.443 1.00 92.00 169 ALA A CA 1
ATOM 1260 C C . ALA A 1 169 ? 5.318 -9.729 3.461 1.00 92.00 169 ALA A C 1
ATOM 1262 O O . ALA A 1 169 ? 4.456 -9.497 4.305 1.00 92.00 169 ALA A O 1
ATOM 1263 N N . GLY A 1 170 ? 5.193 -10.725 2.579 1.00 92.25 170 GLY A N 1
ATOM 1264 C CA . GLY A 1 170 ? 4.053 -11.641 2.568 1.00 92.25 170 GLY A CA 1
ATOM 1265 C C . GLY A 1 170 ? 3.941 -12.447 3.861 1.00 92.25 170 GLY A C 1
ATOM 1266 O O . GLY A 1 170 ? 2.846 -12.605 4.388 1.00 92.25 170 GLY A O 1
ATOM 1267 N N . GLY A 1 171 ? 5.069 -12.893 4.417 1.00 93.38 171 GLY A N 1
ATOM 1268 C CA . GLY A 1 171 ? 5.134 -13.583 5.703 1.00 93.38 171 GLY A CA 1
ATOM 1269 C C . GLY A 1 171 ? 4.672 -12.709 6.869 1.00 93.38 171 GLY A C 1
ATOM 1270 O O . GLY A 1 171 ? 3.904 -13.181 7.701 1.00 93.38 171 GLY A O 1
ATOM 1271 N N . LEU A 1 172 ? 5.065 -11.431 6.901 1.00 93.12 172 LEU A N 1
ATOM 1272 C CA . LEU A 1 172 ? 4.589 -10.473 7.907 1.00 93.12 172 LEU A CA 1
ATOM 1273 C C . LEU A 1 172 ? 3.073 -10.253 7.815 1.00 93.12 172 LEU A C 1
ATOM 1275 O O . LEU A 1 172 ? 2.392 -10.271 8.838 1.00 93.12 172 LEU A O 1
ATOM 1279 N N . ASN A 1 173 ? 2.532 -10.119 6.603 1.00 92.88 173 ASN A N 1
ATOM 1280 C CA . ASN A 1 173 ? 1.088 -9.990 6.405 1.00 92.88 173 ASN A CA 1
ATOM 1281 C C . ASN A 1 173 ? 0.330 -11.276 6.770 1.00 92.88 173 ASN A C 1
ATOM 1283 O O . ASN A 1 173 ? -0.714 -11.210 7.410 1.00 92.88 173 ASN A O 1
ATOM 1287 N N . LEU A 1 174 ? 0.856 -12.458 6.431 1.00 93.69 174 LEU A N 1
ATOM 1288 C CA . LEU A 1 174 ? 0.264 -13.732 6.857 1.00 93.69 174 LEU A CA 1
ATOM 1289 C C . LEU A 1 174 ? 0.336 -13.918 8.374 1.00 93.69 174 LEU A C 1
ATOM 1291 O O . LEU A 1 174 ? -0.598 -14.454 8.963 1.00 93.69 174 LEU A O 1
ATOM 1295 N N . PHE A 1 175 ? 1.407 -13.451 9.015 1.00 93.12 175 PHE A N 1
ATOM 1296 C CA . PHE A 1 175 ? 1.510 -13.430 10.469 1.00 93.12 175 PHE A CA 1
ATOM 1297 C C . PHE A 1 175 ? 0.446 -12.513 11.083 1.00 93.12 175 PHE A C 1
ATOM 1299 O O . PHE A 1 175 ? -0.280 -12.946 11.977 1.00 93.12 175 PHE A O 1
ATOM 1306 N N . ALA A 1 176 ? 0.271 -11.296 10.558 1.00 90.56 176 ALA A N 1
ATOM 1307 C CA . ALA A 1 176 ? -0.804 -10.396 10.977 1.00 90.56 176 ALA A CA 1
ATOM 1308 C C . ALA A 1 176 ? -2.193 -11.028 10.770 1.00 90.56 176 ALA A C 1
ATOM 1310 O O . ALA A 1 176 ? -3.028 -10.997 11.675 1.00 90.56 176 ALA A O 1
ATOM 1311 N N . ALA A 1 177 ? -2.418 -11.683 9.626 1.00 90.75 177 ALA A N 1
ATOM 1312 C CA . ALA A 1 177 ? -3.647 -12.417 9.334 1.00 90.75 177 ALA A CA 1
ATOM 1313 C C . ALA A 1 177 ? -3.886 -13.576 10.315 1.00 90.75 177 ALA A C 1
ATOM 1315 O O . ALA A 1 177 ? -5.018 -13.786 10.753 1.00 90.75 177 ALA A O 1
ATOM 1316 N N . ALA A 1 178 ? -2.840 -14.317 10.686 1.00 92.44 178 ALA A N 1
ATOM 1317 C CA . ALA A 1 178 ? -2.920 -15.410 11.650 1.00 92.44 178 ALA A CA 1
ATOM 1318 C C . ALA A 1 178 ? -3.251 -14.892 13.055 1.00 92.44 178 ALA A C 1
ATOM 1320 O O . ALA A 1 178 ? -4.182 -15.395 13.681 1.00 92.44 178 ALA A O 1
ATOM 1321 N N . VAL A 1 179 ? -2.562 -13.844 13.519 1.00 90.75 179 VAL A N 1
ATOM 1322 C CA . VAL A 1 179 ? -2.842 -13.190 14.809 1.00 90.75 179 VAL A CA 1
ATOM 1323 C C . VAL A 1 179 ? -4.279 -12.672 14.845 1.00 90.75 179 VAL A C 1
ATOM 1325 O O . VAL A 1 179 ? -5.018 -12.972 15.780 1.00 90.75 179 VAL A O 1
ATOM 1328 N N . ALA A 1 180 ? -4.718 -11.968 13.802 1.00 89.38 180 ALA A N 1
ATOM 1329 C CA . ALA A 1 180 ? -6.095 -11.501 13.693 1.00 89.38 180 ALA A CA 1
ATOM 1330 C C . ALA A 1 180 ? -7.098 -12.663 13.675 1.00 89.38 180 ALA A C 1
ATOM 1332 O O . ALA A 1 180 ? -8.115 -12.611 14.36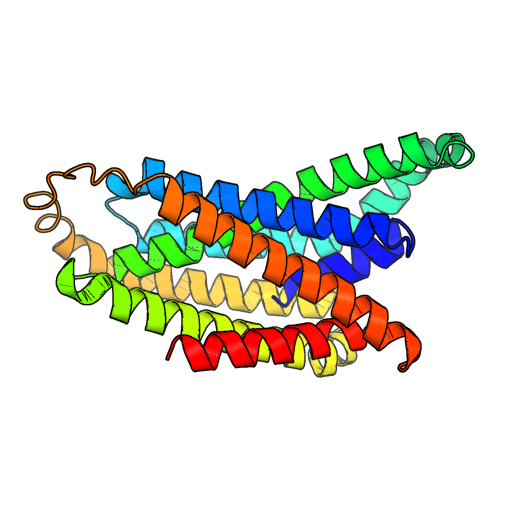0 1.00 89.38 180 ALA A O 1
ATOM 1333 N N . SER A 1 181 ? -6.809 -13.745 12.953 1.00 89.00 181 SER A N 1
ATOM 1334 C CA . SER A 1 181 ? -7.675 -14.928 12.921 1.00 89.00 181 SER A CA 1
ATOM 1335 C C . SER A 1 181 ? -7.812 -15.562 14.303 1.00 89.00 181 SER A C 1
ATOM 1337 O O . SER A 1 181 ? -8.932 -15.872 14.703 1.00 89.00 181 SER A O 1
ATOM 1339 N N . LEU A 1 182 ? -6.713 -15.679 15.057 1.00 88.50 182 LEU A N 1
ATOM 1340 C CA . LEU A 1 182 ? -6.721 -16.175 16.435 1.00 88.50 182 LEU A CA 1
ATOM 1341 C C . LEU A 1 182 ? -7.546 -15.269 17.354 1.00 88.50 182 LEU A C 1
ATOM 1343 O O . LEU A 1 182 ? -8.356 -15.774 18.125 1.00 88.50 182 LEU A O 1
ATOM 1347 N N . LEU A 1 183 ? -7.404 -13.946 17.231 1.00 84.94 183 LEU A N 1
ATOM 1348 C CA . LEU A 1 183 ? -8.196 -12.970 17.989 1.00 84.94 183 LEU A CA 1
ATOM 1349 C C . LEU A 1 183 ? -9.684 -12.992 17.598 1.00 84.94 183 LEU A C 1
ATOM 1351 O O . LEU A 1 183 ? -10.545 -12.825 18.457 1.00 84.94 183 LEU A O 1
ATOM 1355 N N . SER A 1 184 ? -10.005 -13.278 16.332 1.00 82.75 184 SER A N 1
ATOM 1356 C CA . SER A 1 184 ? -11.388 -13.338 15.833 1.00 82.75 184 SER A CA 1
ATOM 1357 C C . SER A 1 184 ? -12.204 -14.496 16.416 1.00 82.75 184 SER A C 1
ATOM 1359 O O . SER A 1 184 ? -13.433 -14.447 16.406 1.00 82.75 184 SER A O 1
ATOM 1361 N N . ILE A 1 185 ? -11.542 -15.533 16.942 1.00 71.12 185 ILE A N 1
ATOM 1362 C CA . ILE A 1 185 ? -12.207 -16.657 17.620 1.00 71.12 185 ILE A CA 1
ATOM 1363 C C . ILE A 1 185 ? -12.883 -16.167 18.912 1.00 71.12 185 ILE A C 1
ATOM 1365 O O . ILE A 1 185 ? -13.971 -16.628 19.247 1.00 71.12 185 ILE A O 1
ATOM 1369 N N . TRP A 1 186 ? -12.297 -15.164 19.570 1.00 63.75 186 TRP A N 1
ATOM 1370 C CA . TRP A 1 186 ? -12.798 -14.558 20.808 1.00 63.75 186 TRP A CA 1
ATOM 1371 C C . TRP A 1 186 ? -13.830 -13.443 20.561 1.00 63.75 186 TRP A C 1
ATOM 1373 O O . TRP A 1 186 ? -14.531 -13.024 21.475 1.00 63.75 186 TRP A O 1
ATOM 1383 N N . GLU A 1 187 ? -13.968 -12.975 19.315 1.00 66.94 187 GLU A N 1
ATOM 1384 C CA . GLU A 1 187 ? -14.932 -11.935 18.911 1.00 66.94 187 GLU A CA 1
ATOM 1385 C C . GLU A 1 187 ? -16.384 -12.469 18.882 1.00 66.94 187 GLU A C 1
ATOM 1387 O O . GLU A 1 187 ? -17.344 -11.696 18.910 1.00 66.94 187 GLU A O 1
ATOM 1392 N N . SER A 1 188 ? -16.561 -13.799 18.869 1.00 55.94 188 SER A N 1
ATOM 1393 C CA . SER A 1 188 ? -17.861 -14.462 18.699 1.00 55.94 188 SER A CA 1
ATOM 1394 C C . SER A 1 188 ? -18.851 -14.267 19.862 1.00 55.94 188 SER A C 1
ATOM 1396 O O . SER A 1 188 ? -20.021 -14.593 19.682 1.00 55.94 188 SER A O 1
ATOM 1398 N N . GLU A 1 189 ? -18.431 -13.713 21.005 1.00 51.41 189 GLU A N 1
ATOM 1399 C CA . GLU A 1 189 ? -19.311 -13.428 22.157 1.00 51.41 189 GLU A CA 1
ATOM 1400 C C . GLU A 1 189 ? -19.782 -11.963 22.248 1.00 51.41 189 GLU A C 1
ATOM 1402 O O . GLU A 1 189 ? -20.764 -11.675 22.931 1.00 51.41 189 GLU A O 1
ATOM 1407 N N . TYR A 1 190 ? -19.135 -11.017 21.554 1.00 51.75 190 TYR A N 1
ATOM 1408 C CA . TYR A 1 190 ? -19.410 -9.576 21.720 1.00 51.75 190 TYR A CA 1
ATOM 1409 C C . TYR A 1 190 ? -20.270 -8.961 20.599 1.00 51.75 190 TYR A C 1
ATOM 1411 O O . TYR A 1 190 ? -20.794 -7.853 20.740 1.00 51.75 190 TYR A O 1
ATOM 1419 N N . GLY A 1 191 ? -20.450 -9.689 19.490 1.00 50.16 191 GLY A N 1
ATOM 1420 C CA . GLY A 1 191 ? -21.132 -9.225 18.274 1.00 50.16 191 GLY A CA 1
ATOM 1421 C C . GLY A 1 191 ? -22.651 -9.016 18.376 1.00 50.16 191 GLY A C 1
ATOM 1422 O O . GLY A 1 191 ? -23.240 -8.531 17.408 1.00 50.16 191 GLY A O 1
ATOM 1423 N N . ASP A 1 192 ? -23.273 -9.351 19.512 1.00 46.78 192 ASP A N 1
ATOM 1424 C CA . ASP A 1 192 ? -24.722 -9.208 19.735 1.00 46.78 192 ASP A CA 1
ATOM 1425 C C . ASP A 1 192 ? -25.124 -7.908 20.457 1.00 46.78 192 ASP A C 1
ATOM 1427 O O . ASP A 1 192 ? -26.288 -7.520 20.399 1.00 46.78 192 ASP A O 1
ATOM 1431 N N . ARG A 1 193 ? -24.193 -7.176 21.093 1.00 45.81 193 ARG A N 1
ATOM 1432 C CA . ARG A 1 193 ? -24.529 -5.920 21.805 1.00 45.81 193 ARG A CA 1
ATOM 1433 C C . ARG A 1 193 ? -24.376 -4.655 20.958 1.00 45.81 193 ARG A C 1
ATOM 1435 O O . ARG A 1 193 ? -25.122 -3.702 21.147 1.00 45.81 193 ARG A O 1
ATOM 1442 N N . ALA A 1 194 ? -23.456 -4.645 19.992 1.00 47.88 194 ALA A N 1
ATOM 1443 C CA . ALA A 1 194 ? -23.186 -3.464 19.161 1.00 47.88 194 ALA A CA 1
ATOM 1444 C C . ALA A 1 194 ? -24.251 -3.207 18.072 1.00 47.88 194 ALA A C 1
ATOM 1446 O O . ALA A 1 194 ? -24.256 -2.149 17.447 1.00 47.88 194 ALA A O 1
ATOM 1447 N N . THR A 1 195 ? -25.160 -4.158 17.829 1.00 43.28 195 THR A N 1
ATOM 1448 C CA . THR A 1 195 ? -26.190 -4.058 16.779 1.00 43.28 195 THR A CA 1
ATOM 1449 C C . THR A 1 195 ? -27.459 -3.322 17.217 1.00 43.28 195 THR A C 1
ATOM 1451 O O . THR A 1 195 ? -28.289 -3.032 16.363 1.00 43.28 195 THR A O 1
ATOM 1454 N N . GLN A 1 196 ? -27.622 -2.997 18.505 1.00 39.97 196 GLN A N 1
ATOM 1455 C CA . GLN A 1 196 ? -28.845 -2.358 19.017 1.00 39.97 196 GLN A CA 1
ATOM 1456 C C . GLN A 1 196 ? -28.742 -0.837 19.237 1.00 39.97 196 GLN A C 1
ATOM 1458 O O . GLN A 1 196 ? -29.737 -0.228 19.611 1.00 39.97 196 GLN A O 1
ATOM 1463 N N . GLY A 1 197 ? -27.584 -0.207 18.994 1.00 39.78 197 GLY A N 1
ATOM 1464 C CA . GLY A 1 197 ? -27.381 1.218 19.317 1.00 39.78 197 GLY A CA 1
ATOM 1465 C C . GLY A 1 197 ? -27.048 2.152 18.154 1.00 39.78 197 GLY A C 1
ATOM 1466 O O . GLY A 1 197 ? -27.216 3.358 18.294 1.00 39.78 197 GLY A O 1
ATOM 1467 N N . VAL A 1 198 ? -26.590 1.641 17.008 1.00 43.59 198 VAL A N 1
ATOM 1468 C CA . VAL A 1 198 ? -26.160 2.502 15.894 1.00 43.59 198 VAL A CA 1
ATOM 1469 C C . VAL A 1 198 ? -27.268 2.573 14.848 1.00 43.59 198 VAL A C 1
ATOM 1471 O O . VAL A 1 198 ? -27.155 2.033 13.746 1.00 43.59 198 VAL A O 1
ATOM 1474 N N . GLU A 1 199 ? -28.360 3.262 15.186 1.00 40.16 199 GLU A N 1
ATOM 1475 C CA . GLU A 1 199 ? -29.101 3.976 14.149 1.00 40.16 199 GLU A CA 1
ATOM 1476 C C . GLU A 1 199 ? -28.100 4.939 13.515 1.00 40.16 199 GLU A C 1
ATOM 1478 O O . GLU A 1 199 ? -27.690 5.927 14.123 1.00 40.16 199 GLU A O 1
ATOM 1483 N N . SER A 1 200 ? -27.640 4.615 12.305 1.00 44.19 200 SER A N 1
ATOM 1484 C CA . SER A 1 200 ? -26.777 5.504 11.546 1.00 44.19 200 SER A CA 1
ATOM 1485 C C . SER A 1 200 ? -27.571 6.773 11.246 1.00 44.19 200 SER A C 1
ATOM 1487 O O . SER A 1 200 ? -28.248 6.871 10.216 1.00 44.19 200 SER A O 1
ATOM 1489 N N . THR A 1 201 ? -27.505 7.765 12.129 1.00 41.34 201 THR A N 1
ATOM 1490 C CA . THR A 1 201 ? -27.819 9.126 11.728 1.00 41.34 201 THR A CA 1
ATOM 1491 C C . THR A 1 201 ? -26.802 9.432 10.640 1.00 41.34 201 THR A C 1
ATOM 1493 O O . THR A 1 201 ? -25.608 9.572 10.891 1.00 41.34 201 THR A O 1
ATOM 1496 N N . ARG A 1 202 ? -27.252 9.409 9.379 1.00 46.75 202 ARG A N 1
ATOM 1497 C CA . ARG A 1 202 ? -26.471 9.867 8.229 1.00 46.75 202 ARG A CA 1
ATOM 1498 C C . ARG A 1 202 ? -26.159 11.337 8.480 1.00 46.75 202 ARG A C 1
ATOM 1500 O O . ARG A 1 202 ? -26.852 12.220 7.981 1.00 46.75 202 ARG A O 1
ATOM 1507 N N . HIS A 1 203 ? -25.122 11.608 9.258 1.00 52.84 203 HIS A N 1
ATOM 1508 C CA . HIS A 1 203 ? -24.496 12.906 9.298 1.00 52.84 203 HIS A CA 1
ATOM 1509 C C . HIS A 1 203 ? -23.909 13.084 7.906 1.00 52.84 203 HIS A C 1
ATOM 1511 O O . HIS A 1 203 ? -22.888 12.493 7.554 1.00 52.84 203 HIS A O 1
ATOM 1517 N N . ARG A 1 204 ? -24.642 13.808 7.054 1.00 59.09 204 ARG A N 1
ATOM 1518 C CA . ARG A 1 204 ? -24.129 14.241 5.760 1.00 59.09 204 ARG A CA 1
ATOM 1519 C C . ARG A 1 204 ? -22.903 15.080 6.072 1.00 59.09 204 ARG A C 1
ATOM 1521 O O . ARG A 1 204 ? -23.043 16.202 6.549 1.00 59.09 204 ARG A O 1
ATOM 1528 N N . THR A 1 205 ? -21.720 14.521 5.841 1.00 67.00 205 THR A N 1
ATOM 1529 C CA . THR A 1 205 ? -20.483 15.287 5.895 1.00 67.00 205 THR A CA 1
ATOM 1530 C C . THR A 1 205 ? -20.636 16.442 4.910 1.00 67.00 205 THR A C 1
ATOM 1532 O O . THR A 1 205 ? -20.887 16.201 3.725 1.00 67.00 205 THR A O 1
ATOM 1535 N N . PRO A 1 206 ? -20.587 17.700 5.378 1.00 76.19 206 PRO A N 1
ATOM 1536 C CA . PRO A 1 206 ? -20.833 18.825 4.497 1.00 76.19 206 PRO A CA 1
ATOM 1537 C C . PRO A 1 206 ? -19.790 18.827 3.379 1.00 76.19 206 PRO A C 1
ATOM 1539 O O . PRO A 1 206 ? -18.593 18.682 3.633 1.00 76.19 206 PRO A O 1
ATOM 1542 N N . THR A 1 207 ? -20.247 19.029 2.143 1.00 80.94 207 THR A N 1
ATOM 1543 C CA . THR A 1 207 ? -19.423 19.131 0.931 1.00 80.94 207 THR A CA 1
ATOM 1544 C C . THR A 1 207 ? -18.135 19.955 1.094 1.00 80.94 207 THR A C 1
ATOM 1546 O O . THR A 1 207 ? -17.111 19.502 0.579 1.00 80.94 207 THR A O 1
ATOM 1549 N N . PRO A 1 208 ? -18.098 21.095 1.825 1.00 82.50 208 PRO A N 1
ATOM 1550 C CA . PRO A 1 208 ? -16.846 21.831 2.026 1.00 82.50 208 PRO A CA 1
ATOM 1551 C C . PRO A 1 208 ? -15.767 21.040 2.776 1.00 82.50 208 PRO A C 1
ATOM 1553 O O . PRO A 1 208 ? -14.601 21.147 2.418 1.00 82.50 208 PRO A O 1
ATOM 1556 N N . TYR A 1 209 ? -16.111 20.200 3.758 1.00 80.81 209 TYR A N 1
ATOM 1557 C CA . TYR A 1 209 ? -15.108 19.396 4.472 1.00 80.81 209 TYR A CA 1
ATOM 1558 C C . TYR A 1 209 ? -14.524 18.294 3.586 1.00 80.81 209 TYR A C 1
ATOM 1560 O O . TYR A 1 209 ? -13.323 18.037 3.635 1.00 80.81 209 TYR A O 1
ATOM 1568 N N . LEU A 1 210 ? -15.354 17.682 2.734 1.00 78.62 210 LEU A N 1
ATOM 1569 C CA . LEU A 1 210 ? -14.895 16.710 1.738 1.00 78.62 210 LEU A CA 1
ATOM 1570 C C . LEU A 1 210 ? -13.963 17.366 0.715 1.00 78.62 210 LEU A C 1
ATOM 1572 O O . LEU A 1 210 ? -12.939 16.788 0.360 1.00 78.62 210 LEU A O 1
ATOM 1576 N N . PHE A 1 211 ? -14.291 18.585 0.281 1.00 78.69 211 PHE A N 1
ATOM 1577 C CA . PHE A 1 211 ? -13.451 19.348 -0.635 1.00 78.69 211 PHE A CA 1
ATOM 1578 C C . PHE A 1 211 ? -12.115 19.747 0.005 1.00 78.69 211 PHE A C 1
ATOM 1580 O O . PHE A 1 211 ? -11.072 19.571 -0.618 1.00 78.69 211 PHE A O 1
ATOM 1587 N N . SER A 1 212 ? -12.116 20.197 1.263 1.00 80.00 212 SER A N 1
ATOM 1588 C CA . SER A 1 212 ? -10.886 20.500 2.007 1.00 80.00 212 SER A CA 1
ATOM 1589 C C . SER A 1 212 ? -10.002 19.266 2.196 1.00 80.00 212 SER A C 1
ATOM 1591 O O . SER A 1 212 ? -8.792 19.350 1.999 1.00 80.00 212 SER A O 1
ATOM 1593 N N . ALA A 1 213 ? -10.587 18.109 2.522 1.00 77.50 213 ALA A N 1
ATOM 1594 C CA . ALA A 1 213 ? -9.850 16.850 2.638 1.00 77.50 213 ALA A CA 1
ATOM 1595 C C . ALA A 1 213 ? -9.262 16.405 1.288 1.00 77.50 213 ALA A C 1
ATOM 1597 O O . ALA A 1 213 ? -8.096 16.016 1.221 1.00 77.50 213 ALA A O 1
ATOM 1598 N N . PHE A 1 214 ? -10.042 16.518 0.207 1.00 78.88 214 PHE A N 1
ATOM 1599 C CA . PHE A 1 214 ? -9.573 16.254 -1.153 1.00 78.88 214 PHE A CA 1
ATOM 1600 C C . PHE A 1 214 ? -8.403 17.167 -1.531 1.00 78.88 214 PHE A C 1
ATOM 1602 O O . PHE A 1 214 ? -7.376 16.678 -1.995 1.00 78.88 214 PHE A O 1
ATOM 1609 N N . LEU A 1 215 ? -8.529 18.475 -1.295 1.00 81.81 215 LEU A N 1
ATOM 1610 C CA . LEU A 1 215 ? -7.496 19.450 -1.635 1.00 81.81 215 LEU A CA 1
ATOM 1611 C C . LEU A 1 215 ? -6.230 19.242 -0.795 1.00 81.81 215 LEU A C 1
ATOM 1613 O O . LEU A 1 215 ? -5.128 19.304 -1.330 1.00 81.81 215 LEU A O 1
ATOM 1617 N N . GLY A 1 216 ? -6.380 18.921 0.493 1.00 80.69 216 GLY A N 1
ATOM 1618 C CA . GLY A 1 216 ? -5.268 18.563 1.372 1.00 80.69 216 GLY A CA 1
ATOM 1619 C C . GLY A 1 216 ? -4.511 17.329 0.877 1.00 80.69 216 GLY A C 1
ATOM 1620 O O . GLY A 1 216 ? -3.292 17.383 0.723 1.00 80.69 216 GLY A O 1
ATOM 1621 N N . GLY A 1 217 ? -5.226 16.246 0.553 1.00 74.88 217 GLY A N 1
ATOM 1622 C CA . GLY A 1 217 ? -4.628 15.028 -0.005 1.00 74.88 217 GLY A CA 1
ATOM 1623 C C . GLY A 1 217 ? -3.978 15.254 -1.372 1.00 74.88 217 GLY A C 1
ATOM 1624 O O . GLY A 1 217 ? -2.863 14.793 -1.608 1.00 74.88 217 GLY A O 1
ATOM 1625 N N . PHE A 1 218 ? -4.630 16.020 -2.252 1.00 75.31 218 PHE A N 1
ATOM 1626 C CA . PHE A 1 218 ? -4.084 16.406 -3.554 1.00 75.31 218 PHE A CA 1
ATOM 1627 C C . PHE A 1 218 ? -2.778 17.192 -3.407 1.00 75.31 218 PHE A C 1
ATOM 1629 O O . PHE A 1 218 ? -1.784 16.845 -4.040 1.00 75.31 218 PHE A O 1
ATOM 1636 N N . CYS A 1 219 ? -2.757 18.214 -2.549 1.00 80.50 219 CYS A N 1
ATOM 1637 C CA . CYS A 1 219 ? -1.560 19.005 -2.283 1.00 80.50 219 CYS A CA 1
ATOM 1638 C C . CYS A 1 219 ? -0.437 18.150 -1.691 1.00 80.50 219 CYS A C 1
ATOM 1640 O O . CYS A 1 219 ? 0.705 18.302 -2.115 1.00 80.50 219 CYS A O 1
ATOM 1642 N N . LEU A 1 220 ? -0.746 17.240 -0.760 1.00 79.44 220 LEU A N 1
ATOM 1643 C CA . LEU A 1 220 ? 0.243 16.359 -0.135 1.00 79.44 220 LEU A CA 1
ATOM 1644 C C . LEU A 1 220 ? 0.882 15.412 -1.160 1.00 79.44 220 LEU A C 1
ATOM 1646 O O . LEU A 1 220 ? 2.106 15.357 -1.242 1.00 79.44 220 LEU A O 1
ATOM 1650 N N . LEU A 1 221 ? 0.081 14.749 -2.001 1.00 74.19 221 LEU A N 1
ATOM 1651 C CA . LEU A 1 221 ? 0.596 13.889 -3.076 1.00 74.19 221 LEU A CA 1
ATOM 1652 C C . LEU A 1 221 ? 1.353 14.689 -4.148 1.00 74.19 221 LEU A C 1
ATOM 1654 O O . LEU A 1 221 ? 2.375 14.236 -4.663 1.00 74.19 221 LEU A O 1
ATOM 1658 N N . ALA A 1 222 ? 0.883 15.892 -4.491 1.00 76.25 222 ALA A N 1
ATOM 1659 C CA . ALA A 1 222 ? 1.585 16.770 -5.425 1.00 76.25 222 ALA A CA 1
ATOM 1660 C C . ALA A 1 222 ? 2.953 17.190 -4.867 1.00 76.25 222 ALA A C 1
ATOM 1662 O O . ALA A 1 222 ? 3.953 17.125 -5.583 1.00 76.25 222 ALA A O 1
ATOM 1663 N N . LEU A 1 223 ? 3.009 17.561 -3.585 1.00 77.75 223 LEU A N 1
ATOM 1664 C CA . LEU A 1 223 ? 4.246 17.858 -2.867 1.00 77.75 223 LEU A CA 1
ATOM 1665 C C . LEU A 1 223 ? 5.174 16.649 -2.847 1.00 77.75 223 LEU A C 1
ATOM 1667 O O . LEU A 1 223 ? 6.353 16.813 -3.127 1.00 77.75 223 LEU A O 1
ATOM 1671 N N . GLU A 1 224 ? 4.663 15.449 -2.590 1.00 72.62 224 GLU A N 1
ATOM 1672 C CA . GLU A 1 224 ? 5.453 14.216 -2.599 1.00 72.62 224 GLU A CA 1
ATOM 1673 C C . GLU A 1 224 ? 6.147 13.993 -3.955 1.00 72.62 224 GLU A C 1
ATOM 1675 O O . GLU A 1 224 ? 7.356 13.753 -4.020 1.00 72.62 224 GLU A O 1
ATOM 1680 N N . VAL A 1 225 ? 5.417 14.178 -5.061 1.00 71.75 225 VAL A N 1
ATOM 1681 C CA . VAL A 1 225 ? 5.976 14.076 -6.420 1.00 71.75 225 VAL A CA 1
ATOM 1682 C C . VAL A 1 225 ? 6.983 15.193 -6.705 1.00 71.75 225 VAL A C 1
ATOM 1684 O O . VAL A 1 225 ? 8.041 14.929 -7.283 1.00 71.75 225 VAL A O 1
ATOM 1687 N N . VAL A 1 226 ? 6.681 16.439 -6.326 1.00 78.62 226 VAL A N 1
ATOM 1688 C CA . VAL A 1 226 ? 7.575 17.592 -6.536 1.00 78.62 226 VAL A CA 1
ATOM 1689 C C . VAL A 1 226 ? 8.867 17.427 -5.737 1.00 78.62 226 VAL A C 1
ATOM 1691 O O . VAL A 1 226 ? 9.949 17.587 -6.302 1.00 78.62 226 VAL A O 1
ATOM 1694 N N . TRP A 1 227 ? 8.774 17.043 -4.465 1.00 75.19 227 TRP A N 1
ATOM 1695 C CA . TRP A 1 227 ? 9.925 16.802 -3.599 1.00 75.19 227 TRP A CA 1
ATOM 1696 C C . TRP A 1 227 ? 10.773 15.641 -4.091 1.00 75.19 227 TRP A C 1
ATOM 1698 O O . TRP A 1 227 ? 11.992 15.782 -4.156 1.00 75.19 227 TRP A O 1
ATOM 1708 N N . PHE A 1 228 ? 10.161 14.532 -4.519 1.00 72.31 228 PHE A N 1
ATOM 1709 C CA . PHE A 1 228 ? 10.905 13.431 -5.126 1.00 72.31 228 PHE A CA 1
ATOM 1710 C C . PHE A 1 228 ? 11.695 13.890 -6.359 1.00 72.31 228 PHE A C 1
ATOM 1712 O O . PHE A 1 228 ? 12.884 13.592 -6.481 1.00 72.31 228 PHE A O 1
ATOM 1719 N N . ARG A 1 229 ? 11.067 14.668 -7.250 1.00 71.00 229 ARG A N 1
ATOM 1720 C CA . ARG A 1 229 ? 11.739 15.218 -8.438 1.00 71.00 229 ARG A CA 1
ATOM 1721 C C . ARG A 1 229 ? 12.872 16.166 -8.071 1.00 71.00 229 ARG A C 1
ATOM 1723 O O . ARG A 1 229 ? 13.936 16.080 -8.672 1.00 71.00 229 ARG A O 1
ATOM 1730 N N . PHE A 1 230 ? 12.650 17.044 -7.098 1.00 76.94 230 PHE A N 1
ATOM 1731 C CA . PHE A 1 230 ? 13.675 17.958 -6.612 1.00 76.94 230 PHE A CA 1
ATOM 1732 C C . PHE A 1 230 ? 14.870 17.186 -6.042 1.00 76.94 230 PHE A C 1
ATOM 1734 O O . PHE A 1 230 ? 16.009 17.486 -6.375 1.00 76.94 230 PHE A O 1
ATOM 1741 N N . LEU A 1 231 ? 14.624 16.126 -5.268 1.00 73.44 231 LEU A N 1
ATOM 1742 C CA . LEU A 1 231 ? 15.667 15.305 -4.652 1.00 73.44 231 LEU A CA 1
ATOM 1743 C C . LEU A 1 231 ? 16.539 14.587 -5.699 1.00 73.44 231 LEU A C 1
ATOM 1745 O O . LEU A 1 231 ? 17.756 14.514 -5.532 1.00 73.44 231 LEU A O 1
ATOM 1749 N N . LEU A 1 232 ? 15.952 14.148 -6.820 1.00 71.44 232 LEU A N 1
ATOM 1750 C CA . LEU A 1 232 ? 16.688 13.569 -7.955 1.00 71.44 232 LEU A CA 1
ATOM 1751 C C . LEU A 1 232 ? 17.631 14.558 -8.668 1.00 71.44 232 LEU A C 1
ATOM 1753 O O . LEU A 1 232 ? 18.508 14.112 -9.407 1.00 71.44 232 LEU A O 1
ATOM 1757 N N . LEU A 1 233 ? 17.477 15.874 -8.469 1.00 74.38 233 LEU A N 1
ATOM 1758 C CA . LEU A 1 233 ? 18.402 16.878 -9.017 1.00 74.38 233 LEU A CA 1
ATOM 1759 C C . LEU A 1 233 ? 19.718 16.951 -8.228 1.00 74.38 233 LEU A C 1
ATOM 1761 O O . LEU A 1 233 ? 20.748 17.303 -8.797 1.00 74.38 233 LEU A O 1
ATOM 1765 N N . PHE A 1 234 ? 19.694 16.609 -6.936 1.00 74.50 234 PHE A N 1
ATOM 1766 C CA . PHE A 1 234 ? 20.854 16.709 -6.037 1.00 74.50 234 PHE A CA 1
ATOM 1767 C C . PHE A 1 234 ? 21.470 15.349 -5.706 1.00 74.50 234 PHE A C 1
ATOM 1769 O O . PHE A 1 234 ? 22.671 15.248 -5.460 1.00 74.50 234 PHE A O 1
ATOM 1776 N N . VAL A 1 235 ? 20.663 14.289 -5.712 1.00 70.06 235 VAL A N 1
ATOM 1777 C CA . VAL A 1 235 ? 21.097 12.918 -5.442 1.00 70.06 235 VAL A CA 1
ATOM 1778 C C . VAL A 1 235 ? 21.034 12.135 -6.745 1.00 70.06 235 VAL A C 1
ATOM 1780 O O . VAL A 1 235 ? 19.989 12.093 -7.391 1.00 70.06 235 VAL A O 1
ATOM 1783 N N . LYS A 1 236 ? 22.138 11.471 -7.128 1.00 61.78 236 LYS A N 1
ATOM 1784 C CA . LYS A 1 236 ? 22.140 10.546 -8.276 1.00 61.78 236 LYS A CA 1
ATOM 1785 C C . LYS A 1 236 ? 20.948 9.600 -8.149 1.00 61.78 236 LYS A C 1
ATOM 1787 O O . LYS A 1 236 ? 20.803 8.967 -7.104 1.00 61.78 236 LYS A O 1
ATOM 1792 N N . GLY A 1 237 ? 20.133 9.514 -9.205 1.00 59.03 237 GLY A N 1
ATOM 1793 C CA . GLY A 1 237 ? 18.904 8.722 -9.251 1.00 59.03 237 GLY A CA 1
ATOM 1794 C C . GLY A 1 237 ? 19.144 7.270 -8.859 1.00 59.03 237 GLY A C 1
ATOM 1795 O O . GLY A 1 237 ? 19.465 6.426 -9.689 1.00 59.03 237 GLY A O 1
ATOM 1796 N N . SER A 1 238 ? 19.017 6.999 -7.566 1.00 62.66 238 SER A N 1
ATOM 1797 C CA . SER A 1 238 ? 19.190 5.691 -6.961 1.00 62.66 238 SER A CA 1
ATOM 1798 C C . SER A 1 238 ? 17.847 5.249 -6.415 1.00 62.66 238 SER A C 1
ATOM 1800 O O . SER A 1 238 ? 17.019 6.061 -5.997 1.00 62.66 238 SER A O 1
ATOM 1802 N N . SER A 1 239 ? 17.628 3.940 -6.374 1.00 61.97 239 SER A N 1
ATOM 1803 C CA . SER A 1 239 ? 16.392 3.367 -5.845 1.00 61.97 239 SER A CA 1
ATOM 1804 C C . SER A 1 239 ? 16.132 3.676 -4.364 1.00 61.97 239 SER A C 1
ATOM 1806 O O . SER A 1 239 ? 15.075 3.323 -3.865 1.00 61.97 239 SER A O 1
ATOM 1808 N N . LEU A 1 240 ? 17.084 4.307 -3.665 1.00 66.50 240 LEU A N 1
ATOM 1809 C CA . LEU A 1 240 ? 16.983 4.691 -2.255 1.00 66.50 240 LEU A CA 1
ATOM 1810 C C . LEU A 1 240 ? 16.375 6.085 -2.042 1.00 66.50 240 LEU A C 1
ATOM 1812 O O . LEU A 1 240 ? 15.843 6.353 -0.969 1.00 66.50 240 LEU A O 1
ATOM 1816 N N . ALA A 1 241 ? 16.401 6.955 -3.056 1.00 69.38 241 ALA A N 1
ATOM 1817 C CA . ALA A 1 241 ? 15.899 8.327 -2.948 1.00 69.38 241 ALA A CA 1
ATOM 1818 C C . ALA A 1 241 ? 14.392 8.384 -2.632 1.00 69.38 241 ALA A C 1
ATOM 1820 O O . ALA A 1 241 ? 13.963 9.146 -1.768 1.00 69.38 241 ALA A O 1
ATOM 1821 N N . PHE A 1 242 ? 13.599 7.548 -3.307 1.00 67.00 242 PHE A N 1
ATOM 1822 C CA . PHE A 1 242 ? 12.151 7.470 -3.101 1.00 67.00 242 PHE A CA 1
ATOM 1823 C C . PHE A 1 242 ? 11.782 6.931 -1.701 1.00 67.00 242 PHE A C 1
ATOM 1825 O O . PHE A 1 242 ? 11.065 7.625 -0.982 1.00 67.00 242 PHE A O 1
ATOM 1832 N N . PRO A 1 243 ? 12.325 5.780 -1.248 1.00 68.81 243 PRO A N 1
ATOM 1833 C CA . PRO A 1 243 ? 12.104 5.257 0.103 1.00 68.81 243 PRO A CA 1
ATOM 1834 C C . PRO A 1 243 ? 12.452 6.231 1.232 1.00 68.81 243 PRO A C 1
ATOM 1836 O O . PRO A 1 243 ? 11.705 6.344 2.198 1.00 68.81 243 PRO A O 1
ATOM 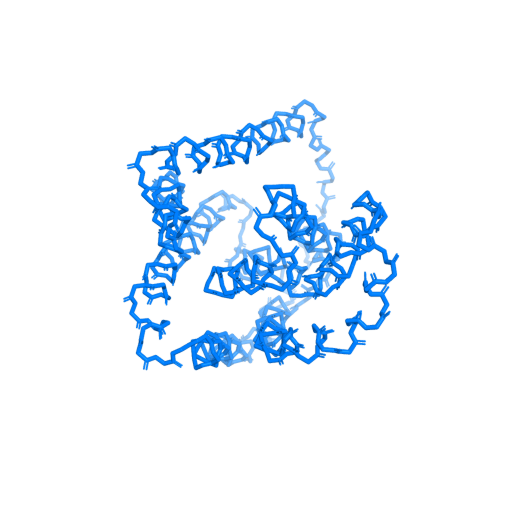1839 N N . VAL A 1 244 ? 13.579 6.942 1.129 1.00 73.81 244 VAL A N 1
ATOM 1840 C CA . VAL A 1 244 ? 14.006 7.881 2.177 1.00 73.81 244 VAL A CA 1
ATOM 1841 C C . VAL A 1 244 ? 13.054 9.072 2.265 1.00 73.81 244 VAL A C 1
ATOM 1843 O O . VAL A 1 244 ? 12.631 9.427 3.362 1.00 73.81 244 VAL A O 1
ATOM 1846 N N . MET A 1 245 ? 12.673 9.652 1.123 1.00 80.38 245 MET A N 1
ATOM 1847 C CA . MET A 1 245 ? 11.696 10.744 1.068 1.00 80.38 245 MET A CA 1
ATOM 1848 C C . MET A 1 245 ? 10.357 10.308 1.678 1.00 80.38 245 MET A C 1
ATOM 1850 O O . MET A 1 245 ? 9.855 10.961 2.594 1.00 80.38 245 MET A O 1
ATOM 1854 N N . LEU A 1 246 ? 9.840 9.156 1.244 1.00 71.12 246 LEU A N 1
ATOM 1855 C CA . LEU A 1 246 ? 8.576 8.605 1.727 1.00 71.12 246 LEU A CA 1
ATOM 1856 C C . LEU A 1 246 ? 8.646 8.291 3.232 1.00 71.12 246 LEU A C 1
ATOM 1858 O O . LEU A 1 246 ? 7.722 8.606 3.973 1.00 71.12 246 LEU A O 1
ATOM 1862 N N . GLY A 1 247 ? 9.778 7.777 3.724 1.00 74.94 247 GLY A N 1
ATOM 1863 C CA . GLY A 1 247 ? 10.020 7.562 5.152 1.00 74.94 247 GLY A CA 1
ATOM 1864 C C . GLY A 1 247 ? 9.950 8.843 5.992 1.00 74.94 247 GLY A C 1
ATOM 1865 O O . GLY A 1 247 ? 9.353 8.826 7.066 1.00 74.94 247 GLY A O 1
ATOM 1866 N N . VAL A 1 248 ? 10.499 9.962 5.504 1.00 79.19 248 VAL A N 1
ATOM 1867 C CA . VAL A 1 248 ? 10.427 11.265 6.195 1.00 79.19 248 VAL A CA 1
ATOM 1868 C C . VAL A 1 248 ? 8.993 11.800 6.227 1.00 79.19 248 VAL A C 1
ATOM 1870 O O . VAL A 1 248 ? 8.532 12.248 7.277 1.00 79.19 248 VAL A O 1
ATOM 1873 N N . VAL A 1 249 ? 8.270 11.718 5.106 1.00 77.19 249 VAL A N 1
ATOM 1874 C CA . VAL A 1 249 ? 6.860 12.139 5.030 1.00 77.19 249 VAL A CA 1
ATOM 1875 C C . VAL A 1 249 ? 6.002 11.317 5.994 1.00 77.19 249 VAL A C 1
ATOM 1877 O O . VAL A 1 249 ? 5.247 11.883 6.785 1.00 77.19 249 VAL A O 1
ATOM 1880 N N . LEU A 1 250 ? 6.172 9.992 5.996 1.00 75.88 250 LEU A N 1
ATOM 1881 C CA . LEU A 1 250 ? 5.466 9.100 6.915 1.00 75.88 250 LEU A CA 1
ATOM 1882 C C . LEU A 1 250 ? 5.814 9.393 8.381 1.00 75.88 250 LEU A C 1
ATOM 1884 O O . LEU A 1 250 ? 4.917 9.400 9.215 1.00 75.88 250 LEU A O 1
ATOM 1888 N N . ALA A 1 251 ? 7.073 9.693 8.713 1.00 74.06 251 ALA A N 1
ATOM 1889 C CA . ALA A 1 251 ? 7.450 10.058 10.080 1.00 74.06 251 ALA A CA 1
ATOM 1890 C C . ALA A 1 251 ? 6.699 11.308 10.575 1.00 74.06 251 ALA A C 1
ATOM 1892 O O . ALA A 1 251 ? 6.195 11.322 11.698 1.00 74.06 251 ALA A O 1
ATOM 1893 N N . GLY A 1 252 ? 6.566 12.332 9.724 1.00 76.19 252 GLY A N 1
ATOM 1894 C CA . GLY A 1 252 ? 5.795 13.536 10.044 1.00 76.19 252 GLY A CA 1
ATOM 1895 C C . GLY A 1 252 ? 4.307 13.248 10.264 1.00 76.19 252 GLY A C 1
ATOM 1896 O O . GLY A 1 252 ? 3.721 13.730 11.231 1.00 76.19 252 GLY A O 1
ATOM 1897 N N . ILE A 1 253 ? 3.708 12.411 9.410 1.00 75.19 253 ILE A N 1
ATOM 1898 C CA . ILE A 1 253 ? 2.304 11.990 9.544 1.00 75.19 253 ILE A CA 1
ATOM 1899 C C . ILE A 1 253 ? 2.097 11.168 10.824 1.00 75.19 253 ILE A C 1
ATOM 1901 O O . ILE A 1 253 ? 1.116 11.375 11.536 1.00 75.19 253 ILE A O 1
ATOM 1905 N N . ALA A 1 254 ? 3.027 10.264 11.141 1.00 71.31 254 ALA A N 1
ATOM 1906 C CA . ALA A 1 254 ? 2.960 9.425 12.330 1.00 71.31 254 ALA A CA 1
ATOM 1907 C C . ALA A 1 254 ? 2.999 10.252 13.621 1.00 71.31 254 ALA A C 1
ATOM 1909 O O . ALA A 1 254 ? 2.173 10.037 14.504 1.00 71.31 254 ALA A O 1
ATOM 1910 N N . LEU A 1 255 ? 3.920 11.218 13.708 1.00 74.50 255 LEU A N 1
ATOM 1911 C CA . LEU A 1 255 ? 4.032 12.121 14.857 1.00 74.50 255 LEU A CA 1
ATOM 1912 C C . LEU A 1 255 ? 2.813 13.036 15.012 1.00 74.50 255 LEU A C 1
ATOM 1914 O O . LEU A 1 255 ? 2.477 13.392 16.131 1.00 74.50 255 LEU A O 1
ATOM 1918 N N . GLY A 1 256 ? 2.152 13.414 13.915 1.00 68.88 256 GLY A N 1
ATOM 1919 C CA . GLY A 1 256 ? 0.920 14.205 13.974 1.00 68.88 256 GLY A CA 1
ATOM 1920 C C . GLY A 1 256 ? -0.328 13.407 14.372 1.00 68.88 256 GLY A C 1
ATOM 1921 O O . GLY A 1 256 ? -1.336 14.011 14.730 1.00 68.88 256 GLY A O 1
ATOM 1922 N N . GLY A 1 257 ? -0.290 12.074 14.265 1.00 64.06 257 GLY A N 1
ATOM 1923 C CA . GLY A 1 257 ? -1.413 11.191 14.601 1.00 64.06 257 GLY A CA 1
ATOM 1924 C C . GLY A 1 257 ? -1.387 10.613 16.022 1.00 64.06 257 GLY A C 1
ATOM 1925 O O . GLY A 1 257 ? -2.432 10.157 16.491 1.00 64.06 257 GLY A O 1
ATOM 1926 N N . LEU A 1 258 ? -0.216 10.607 16.672 1.00 70.38 258 LEU A N 1
ATOM 1927 C CA . LEU A 1 258 ? 0.006 10.171 18.059 1.00 70.38 258 LEU A CA 1
ATOM 1928 C C . LEU A 1 258 ? -0.186 11.327 19.046 1.00 70.38 258 LEU A C 1
ATOM 1930 O O . LEU A 1 258 ? -0.763 11.058 20.124 1.00 70.38 258 LEU A O 1
#

Sequence (258 aa):
MIFETLWFRQAGLAFGSSIWASSLVLSGFMAGLALGNTLAARFGAHVRRAVRLYAIAEAVIALTGAGLVYLFPVLGTALAPVFRPLLDHPWTLNSLRLLIAFLLLLIPSTAMGLTLPLLTRAVLRDEAGFGRVLGALYGWNTLGAMAGVVAGELFLVGRFGVRGTALAAGGLNLFAAAVASLLSIWESEYGDRATQGVESTRHRTPTPYLFSAFLGGFCLLALEVVWFRFLLLFVKGSSLAFPVMLGVVLAGIALGGL